Protein AF-A0A9D6RY21-F1 (afdb_monomer)

Secondary structure (DSSP, 8-state):
-PPP-----------------PPPEEEEEEEEEE-SS-SS-GGGGTPPPSSSB--EEEEEEEEEEEETTEE-TT-EEEEEEEE-BSSHHHHHHTT-EEEEEEEETTS-HHHHHHHHHHHHHHHGGGEEEEEEEEEE--EEEEETTEEEEEETTTEEEEEEE-EETTEEPEEES-SSS-SEEEEEEEEEEEEEETTTTEEEE-TT-EEEEEEEEEETT--TTHHHHHHHHHHSPPPPPGGGGTT-----PPPPP-----PPP-----------------

Foldseek 3Di:
DDDDDDDDPDPDPPPPPPPVPAFKKKWKFKKKKFWLAALDACVLQVDFGPDQWIWMKIKTQTCWMDGRPDTLHRWMKIKIFQGQGPRNLVLQQCQNTEIEIETELPDDPVSQVSVVVVVCVQRNSRHPYYPDYYHFHWDWDDDPQWIFTDTPPFWTWIKHADDDPNHFDWAACRQFQDRIKTRIFTCWTWGDDPPVPGTDTNHGHTMIMDMDIDIPPDPGCPSSVVVVCVVPPDDPDVVVVPDPPPPPDDDDDDDDDDDDDDDDDDDDDDDDDDDDDD

Structure (mmCIF, N/CA/C/O backbone):
data_AF-A0A9D6RY21-F1
#
_entry.id   AF-A0A9D6RY21-F1
#
loop_
_atom_site.group_PDB
_atom_site.id
_atom_site.type_symbol
_atom_site.label_atom_id
_atom_site.label_alt_id
_atom_site.label_comp_id
_atom_site.label_asym_id
_atom_site.label_entity_id
_atom_site.label_seq_id
_atom_site.pdbx_PDB_ins_code
_atom_site.Cartn_x
_atom_site.Cartn_y
_atom_site.Cartn_z
_atom_site.occupancy
_atom_site.B_iso_or_equiv
_atom_site.auth_seq_id
_atom_site.auth_comp_id
_atom_site.auth_asym_id
_atom_site.auth_atom_id
_atom_site.pdbx_PDB_model_num
ATOM 1 N N . VAL A 1 1 ? 28.375 24.341 75.650 1.00 40.56 1 VAL A N 1
ATOM 2 C CA . VAL A 1 1 ? 27.132 24.616 74.894 1.00 40.56 1 VAL A CA 1
ATOM 3 C C . VAL A 1 1 ? 27.514 24.602 73.423 1.00 40.56 1 VAL A C 1
ATOM 5 O O . VAL A 1 1 ? 28.162 25.530 72.965 1.00 40.56 1 VAL A O 1
ATOM 8 N N . LEU A 1 2 ? 27.314 23.452 72.776 1.00 33.00 2 LEU A N 1
ATOM 9 C CA . LEU A 1 2 ? 27.886 23.074 71.479 1.00 33.00 2 LEU A CA 1
ATOM 10 C C . LEU A 1 2 ? 26.874 23.396 70.362 1.00 33.00 2 LEU A C 1
ATOM 12 O O . LEU A 1 2 ? 25.698 23.067 70.500 1.00 33.00 2 LEU A O 1
ATOM 16 N N . LEU A 1 3 ? 27.332 24.069 69.304 1.00 34.06 3 LEU A N 1
ATOM 17 C CA . LEU A 1 3 ? 26.547 24.529 68.152 1.00 34.06 3 LEU A CA 1
ATOM 18 C C . LEU A 1 3 ? 26.058 23.343 67.289 1.00 34.06 3 LEU A C 1
ATOM 20 O O . LEU A 1 3 ? 26.856 22.492 66.903 1.00 34.06 3 LEU A O 1
ATOM 24 N N . LEU A 1 4 ? 24.762 23.320 66.962 1.00 38.50 4 LEU A N 1
ATOM 25 C CA . LEU A 1 4 ? 24.113 22.371 66.046 1.00 38.50 4 LEU A CA 1
ATOM 26 C C . LEU A 1 4 ? 24.351 22.779 64.578 1.00 38.50 4 LEU A C 1
ATOM 28 O O . LEU A 1 4 ? 23.932 23.857 64.162 1.00 38.50 4 LEU A O 1
ATOM 32 N N . LEU A 1 5 ? 24.988 21.905 63.793 1.00 39.28 5 LEU A N 1
ATOM 33 C CA . LEU A 1 5 ? 25.106 22.010 62.332 1.00 39.28 5 LEU A CA 1
ATOM 34 C C . LEU A 1 5 ? 23.913 21.310 61.661 1.00 39.28 5 LEU A C 1
ATOM 36 O O . LEU A 1 5 ? 23.751 20.096 61.764 1.00 39.28 5 LEU A O 1
ATOM 40 N N . LEU A 1 6 ? 23.087 22.095 60.966 1.00 41.78 6 LEU A N 1
ATOM 41 C CA . LEU A 1 6 ? 22.009 21.641 60.087 1.00 41.78 6 LEU A CA 1
ATOM 42 C C . LEU A 1 6 ? 22.605 21.151 58.758 1.00 41.78 6 LEU A C 1
ATOM 44 O O . LEU A 1 6 ? 23.092 21.958 57.969 1.00 41.78 6 LEU A O 1
ATOM 48 N N . ILE A 1 7 ? 22.543 19.846 58.488 1.00 46.06 7 ILE A N 1
ATOM 49 C CA . ILE A 1 7 ? 22.801 19.293 57.151 1.00 46.06 7 ILE A CA 1
ATOM 50 C C . ILE A 1 7 ? 21.454 19.190 56.434 1.00 46.06 7 ILE A C 1
ATOM 52 O O . ILE A 1 7 ? 20.665 18.281 56.684 1.00 46.06 7 ILE A O 1
ATOM 56 N N . GLY A 1 8 ? 21.183 20.158 55.558 1.00 37.16 8 GLY A N 1
ATOM 57 C CA . GLY A 1 8 ? 20.104 20.076 54.582 1.00 37.16 8 GLY A CA 1
ATOM 58 C C . GLY A 1 8 ? 20.481 19.081 53.488 1.00 37.16 8 GLY A C 1
ATOM 59 O O . GLY A 1 8 ? 21.315 19.379 52.637 1.00 37.16 8 GLY A O 1
ATOM 60 N N . LEU A 1 9 ? 19.873 17.897 53.512 1.00 46.62 9 LEU A N 1
ATOM 61 C CA . LEU A 1 9 ? 19.875 16.983 52.374 1.00 46.62 9 LEU A CA 1
ATOM 62 C C . LEU A 1 9 ? 18.937 17.565 51.314 1.00 46.62 9 LEU A C 1
ATOM 64 O O . LEU A 1 9 ? 17.715 17.491 51.435 1.00 46.62 9 LEU A O 1
ATOM 68 N N . GLY A 1 10 ? 19.527 18.199 50.301 1.00 38.22 10 GLY A N 1
ATOM 69 C CA . GLY A 1 10 ? 18.815 18.628 49.107 1.00 38.22 10 GLY A CA 1
ATOM 70 C C . GLY A 1 10 ? 18.198 17.416 48.418 1.00 38.22 10 GLY A C 1
ATOM 71 O O . GLY A 1 10 ? 18.913 16.511 47.992 1.00 38.22 10 GLY A O 1
ATOM 72 N N . LEU A 1 11 ? 16.867 17.409 48.317 1.00 39.97 11 LEU A N 1
ATOM 73 C CA . LEU A 1 11 ? 16.146 16.540 47.401 1.00 39.97 11 LEU A CA 1
ATOM 74 C C . LEU A 1 11 ? 16.614 16.874 45.983 1.00 39.97 11 LEU A C 1
ATOM 76 O O . LEU A 1 11 ? 16.240 17.903 45.421 1.00 39.97 11 LEU A O 1
ATOM 80 N N . SER A 1 12 ? 17.437 16.008 45.400 1.00 43.69 12 SER A N 1
ATOM 81 C CA . SER A 1 12 ? 17.635 15.993 43.959 1.00 43.69 12 SER A CA 1
ATOM 82 C C . SER A 1 12 ? 16.304 15.608 43.323 1.00 43.69 12 SER A C 1
ATOM 84 O O . SER A 1 12 ? 15.845 14.475 43.453 1.00 43.69 12 SER A O 1
ATOM 86 N N . THR A 1 13 ? 15.664 16.568 42.663 1.00 41.53 13 THR A N 1
ATOM 87 C CA . THR A 1 13 ? 14.587 16.312 41.712 1.00 41.53 13 THR A CA 1
ATOM 88 C C . THR A 1 13 ? 15.134 15.375 40.645 1.00 41.53 13 THR A C 1
ATOM 90 O O . THR A 1 13 ? 15.917 15.798 39.793 1.00 41.53 13 THR A O 1
ATOM 93 N N . LEU A 1 14 ? 14.760 14.097 40.718 1.00 46.41 14 LEU A N 1
ATOM 94 C CA . LEU A 1 14 ? 14.845 13.199 39.578 1.00 46.41 14 LEU A CA 1
ATOM 95 C C . LEU A 1 14 ? 13.967 13.826 38.501 1.00 46.41 14 LEU A C 1
ATOM 97 O O . LEU A 1 14 ? 12.746 13.883 38.635 1.00 46.41 14 LEU A O 1
ATOM 101 N N . ALA A 1 15 ? 14.623 14.396 37.495 1.00 41.53 15 ALA A N 1
ATOM 102 C CA . ALA A 1 15 ? 13.978 14.788 36.266 1.00 41.53 15 ALA A CA 1
ATOM 103 C C . ALA A 1 15 ? 13.252 13.552 35.732 1.00 41.53 15 ALA A C 1
ATOM 105 O O . ALA A 1 15 ? 13.874 12.523 35.467 1.00 41.53 15 ALA A O 1
ATOM 106 N N . ASP A 1 16 ? 11.934 13.667 35.659 1.00 40.59 16 ASP A N 1
ATOM 107 C CA . ASP A 1 16 ? 11.022 12.735 35.023 1.00 40.59 16 ASP A CA 1
ATOM 108 C C . ASP A 1 16 ? 11.403 12.633 33.539 1.00 40.59 16 ASP A C 1
ATOM 110 O O . ASP A 1 16 ? 10.934 13.391 32.689 1.00 40.59 16 ASP A O 1
ATOM 114 N N . GLN A 1 17 ? 12.351 11.745 33.231 1.00 46.16 17 GLN A N 1
ATOM 115 C CA . GLN A 1 17 ? 12.516 11.210 31.890 1.00 46.16 17 GLN A CA 1
ATOM 116 C C . GLN A 1 17 ? 11.321 10.294 31.647 1.00 46.16 17 GLN A C 1
ATOM 118 O O . GLN A 1 17 ? 11.403 9.080 31.829 1.00 46.16 17 GLN A O 1
ATOM 123 N N . SER A 1 18 ? 10.199 10.891 31.253 1.00 42.88 18 SER A N 1
ATOM 124 C CA . SER A 1 18 ? 9.123 10.150 30.614 1.00 42.88 18 SER A CA 1
ATOM 125 C C . SER A 1 18 ? 9.650 9.650 29.272 1.00 42.88 18 SER A C 1
ATOM 127 O O . SER A 1 18 ? 9.612 10.329 28.247 1.00 42.88 18 SER A O 1
ATOM 129 N N . ASP A 1 19 ? 10.216 8.450 29.312 1.00 44.06 19 ASP A N 1
ATOM 130 C CA . ASP A 1 19 ? 10.383 7.589 28.156 1.00 44.06 19 ASP A CA 1
ATOM 131 C C . ASP A 1 19 ? 8.994 7.479 27.508 1.00 44.06 19 ASP A C 1
ATOM 133 O O . ASP A 1 19 ? 8.065 6.915 28.095 1.00 44.06 19 ASP A O 1
ATOM 137 N N . VAL A 1 20 ? 8.781 8.129 26.358 1.00 48.22 20 VAL A N 1
ATOM 138 C CA . VAL A 1 20 ? 7.520 8.003 25.616 1.00 48.22 20 VAL A CA 1
ATOM 139 C C . VAL A 1 20 ? 7.520 6.598 25.034 1.00 48.22 20 VAL A C 1
ATOM 141 O O . VAL A 1 20 ? 7.939 6.374 23.898 1.00 48.22 20 VAL A O 1
ATOM 144 N N . GLN A 1 21 ? 7.102 5.635 25.849 1.00 63.81 21 GLN A N 1
ATOM 145 C CA . GLN A 1 21 ? 7.034 4.241 25.463 1.00 63.81 21 GLN A CA 1
ATOM 146 C C . GLN A 1 21 ? 6.001 4.121 24.339 1.00 63.81 21 GLN A C 1
ATOM 148 O O . GLN A 1 21 ? 4.793 4.238 24.554 1.00 63.81 21 GLN A O 1
ATOM 153 N N . GLN A 1 22 ? 6.492 3.973 23.107 1.00 83.06 22 GLN A N 1
ATOM 154 C CA . GLN A 1 22 ? 5.637 3.821 21.935 1.00 83.06 22 GLN A CA 1
ATOM 155 C C . GLN A 1 22 ? 4.782 2.563 22.094 1.00 83.06 22 GLN A C 1
ATOM 157 O O . GLN A 1 22 ? 5.263 1.542 22.587 1.00 83.06 22 GLN A O 1
ATOM 162 N N . THR A 1 23 ? 3.525 2.609 21.649 1.00 92.94 23 THR A N 1
ATOM 163 C CA . THR A 1 23 ? 2.650 1.438 21.733 1.00 92.94 23 THR A CA 1
ATOM 164 C C . THR A 1 23 ? 3.239 0.288 20.900 1.00 92.94 23 THR A C 1
ATOM 166 O O . THR A 1 23 ? 3.525 0.494 19.707 1.00 92.94 23 THR A O 1
ATOM 169 N N . PRO A 1 24 ? 3.454 -0.897 21.506 1.00 95.38 24 PRO A N 1
ATOM 170 C CA . PRO A 1 24 ? 3.980 -2.056 20.797 1.00 95.38 24 PRO A CA 1
ATOM 171 C C . PRO A 1 24 ? 2.962 -2.547 19.769 1.00 95.38 24 PRO A C 1
ATOM 173 O O . PRO A 1 24 ? 1.757 -2.361 19.935 1.00 95.38 24 PRO A O 1
ATOM 176 N N . PHE A 1 25 ? 3.433 -3.180 18.703 1.00 96.69 25 PHE A N 1
ATOM 177 C CA . PHE A 1 25 ? 2.563 -3.800 17.711 1.00 96.69 25 PHE A CA 1
ATOM 178 C C . PHE A 1 25 ? 3.204 -5.074 17.175 1.00 96.69 25 PHE A C 1
ATOM 180 O O . PHE A 1 25 ? 4.428 -5.186 17.138 1.00 96.69 25 PHE A O 1
ATOM 187 N N . ASP A 1 26 ? 2.363 -6.002 16.743 1.00 97.56 26 ASP A N 1
ATOM 188 C CA . ASP A 1 26 ? 2.747 -7.218 16.033 1.00 97.56 26 ASP A CA 1
ATOM 189 C C . ASP A 1 26 ? 1.646 -7.503 15.013 1.00 97.56 26 ASP A C 1
ATOM 191 O O . ASP A 1 26 ? 0.519 -7.821 15.388 1.00 97.56 26 ASP A O 1
ATOM 195 N N . ILE A 1 27 ? 1.936 -7.292 13.730 1.00 98.12 27 ILE A N 1
ATOM 196 C CA . ILE A 1 27 ? 0.984 -7.487 12.642 1.00 98.12 27 ILE A CA 1
ATOM 197 C C . ILE A 1 27 ? 1.586 -8.355 11.546 1.00 98.12 27 ILE A C 1
ATOM 199 O O . ILE A 1 27 ? 2.696 -8.124 11.070 1.00 98.12 27 ILE A O 1
ATOM 203 N N . GLU A 1 28 ? 0.818 -9.327 11.084 1.00 98.06 28 GLU A N 1
ATOM 204 C CA . GLU A 1 28 ? 1.130 -10.127 9.911 1.00 98.06 28 GLU A CA 1
ATOM 205 C C . GLU A 1 28 ? -0.035 -10.115 8.928 1.00 98.06 28 GLU A C 1
ATOM 207 O O . GLU A 1 28 ? -1.201 -9.901 9.280 1.00 98.06 28 GLU A O 1
ATOM 212 N N . GLY A 1 29 ? 0.291 -10.339 7.664 1.00 97.44 29 GLY A N 1
ATOM 213 C CA . GLY A 1 29 ? -0.711 -10.349 6.622 1.00 97.44 29 GLY A CA 1
ATOM 214 C C . GLY A 1 29 ? -0.128 -10.422 5.233 1.00 97.44 29 GLY A C 1
ATOM 215 O O . GLY A 1 29 ? 1.025 -10.806 5.023 1.00 97.44 29 GLY A O 1
ATOM 216 N N . GLU A 1 30 ? -0.955 -10.027 4.278 1.00 97.00 30 GLU A N 1
ATOM 217 C CA . GLU A 1 30 ? -0.563 -9.896 2.888 1.00 97.00 30 GLU A CA 1
ATOM 218 C C . GLU A 1 30 ? -0.663 -8.440 2.453 1.00 97.00 30 GLU A C 1
ATOM 220 O O . GLU A 1 30 ? -1.562 -7.706 2.870 1.00 97.00 30 GLU A O 1
ATOM 225 N N . TYR A 1 31 ? 0.267 -8.012 1.611 1.00 97.06 31 TYR A N 1
ATOM 226 C CA . TYR A 1 31 ? 0.177 -6.731 0.942 1.00 97.06 31 TYR A CA 1
ATOM 227 C C . TYR A 1 31 ? 0.002 -6.941 -0.564 1.00 97.06 31 TYR A C 1
ATOM 229 O O . TYR A 1 31 ? 0.577 -7.857 -1.142 1.00 97.06 31 TYR A O 1
ATOM 237 N N . THR A 1 32 ? -0.770 -6.065 -1.201 1.00 97.62 32 THR A N 1
ATOM 238 C CA . THR A 1 32 ? -0.972 -5.991 -2.651 1.00 97.62 32 THR A CA 1
ATOM 239 C C . THR A 1 32 ? -0.518 -4.613 -3.121 1.00 97.62 32 THR A C 1
ATOM 241 O O . THR A 1 32 ? -1.062 -3.593 -2.692 1.00 97.62 32 THR A O 1
ATOM 244 N N . TRP A 1 33 ? 0.478 -4.560 -3.997 1.00 95.19 33 TRP A N 1
ATOM 245 C CA . TRP A 1 33 ? 1.071 -3.328 -4.511 1.00 95.19 33 TRP A CA 1
ATOM 246 C C . TRP A 1 33 ? 0.925 -3.262 -6.028 1.00 95.19 33 TRP A C 1
ATOM 248 O O . TRP A 1 33 ? 1.193 -4.232 -6.722 1.00 95.19 33 TRP A O 1
ATOM 258 N N . ALA A 1 34 ? 0.531 -2.112 -6.571 1.00 95.88 34 ALA A N 1
ATOM 259 C CA . ALA A 1 34 ? 0.625 -1.847 -8.003 1.00 95.88 34 ALA A CA 1
ATOM 260 C C . ALA A 1 34 ? 1.146 -0.441 -8.247 1.00 95.88 34 ALA A C 1
ATOM 262 O O . ALA A 1 34 ? 0.657 0.495 -7.625 1.00 95.88 34 ALA A O 1
ATOM 263 N N . CYS A 1 35 ? 2.109 -0.266 -9.147 1.00 93.38 35 CYS A N 1
ATOM 264 C CA . CYS A 1 35 ? 2.665 1.053 -9.438 1.00 93.38 35 CYS A CA 1
ATOM 265 C C . CYS A 1 35 ? 2.629 1.373 -10.930 1.00 93.38 35 CYS A C 1
ATOM 267 O O . CYS A 1 35 ? 2.321 0.527 -11.762 1.00 93.38 35 CYS A O 1
ATOM 269 N N . SER A 1 36 ? 2.927 2.623 -11.266 1.00 94.94 36 SER A N 1
ATOM 270 C CA . SER A 1 36 ? 2.937 3.123 -12.643 1.00 94.94 36 SER A CA 1
ATOM 271 C C . SER A 1 36 ? 4.076 2.592 -13.516 1.00 94.94 36 SER A C 1
ATOM 273 O O . SER A 1 36 ? 4.074 2.876 -14.708 1.00 94.94 36 SER A O 1
ATOM 275 N N . CYS A 1 37 ? 5.051 1.873 -12.950 1.00 93.50 37 CYS A N 1
ATOM 276 C CA . CYS A 1 37 ? 6.172 1.324 -13.715 1.00 93.50 37 CYS A CA 1
ATOM 277 C C . CYS A 1 37 ? 5.739 0.164 -14.615 1.00 93.50 37 CYS A C 1
ATOM 279 O O . CYS A 1 37 ? 4.749 -0.512 -14.338 1.00 93.50 37 CYS A O 1
ATOM 281 N N . ASP A 1 38 ? 6.573 -0.132 -15.611 1.00 89.50 38 ASP A N 1
ATOM 282 C CA . ASP A 1 38 ? 6.454 -1.349 -16.411 1.00 89.50 38 ASP A CA 1
ATOM 283 C C . ASP A 1 38 ? 6.510 -2.606 -15.526 1.00 89.50 38 ASP A C 1
ATOM 285 O O . ASP A 1 38 ? 7.042 -2.582 -14.418 1.00 89.50 38 ASP A O 1
ATOM 289 N N . VAL A 1 39 ? 5.996 -3.725 -16.049 1.00 83.75 39 VAL A N 1
ATOM 290 C CA . VAL A 1 39 ? 5.697 -5.005 -15.356 1.00 83.75 39 VAL A CA 1
ATOM 291 C C . VAL A 1 39 ? 6.838 -5.598 -14.516 1.00 83.75 39 VAL A C 1
ATOM 293 O O . VAL A 1 39 ? 6.597 -6.469 -13.687 1.00 83.75 39 VAL A O 1
ATOM 296 N N . VAL A 1 40 ? 8.069 -5.119 -14.661 1.00 85.31 40 VAL A N 1
ATOM 297 C CA . VAL A 1 40 ? 9.132 -5.351 -13.680 1.00 85.31 40 VAL A CA 1
ATOM 298 C C . VAL A 1 40 ? 9.579 -4.000 -13.139 1.00 85.31 40 VAL A C 1
ATOM 300 O O . VAL A 1 40 ? 10.245 -3.244 -13.843 1.00 85.31 40 VAL A O 1
ATOM 303 N N . CYS A 1 41 ? 9.233 -3.704 -11.884 1.00 90.38 41 CYS A N 1
ATOM 304 C CA . CYS A 1 41 ? 9.605 -2.445 -11.254 1.00 90.38 41 CYS A CA 1
ATOM 305 C C . CYS A 1 41 ? 11.117 -2.424 -10.949 1.00 90.38 41 CYS A C 1
ATOM 307 O O . CYS A 1 41 ? 11.584 -3.150 -10.064 1.00 90.38 41 CYS A O 1
ATOM 309 N N . PRO A 1 42 ? 11.906 -1.563 -11.618 1.00 91.00 42 PRO A N 1
ATOM 310 C CA . PRO A 1 42 ? 13.358 -1.498 -11.428 1.00 91.00 42 PRO A CA 1
ATOM 311 C C . PRO A 1 42 ? 13.762 -1.051 -10.012 1.00 91.00 42 PRO A C 1
ATOM 313 O O . PRO A 1 42 ? 14.882 -1.323 -9.572 1.00 91.00 42 PRO A O 1
ATOM 316 N N . CYS A 1 43 ? 12.853 -0.415 -9.262 1.00 90.75 43 CYS A N 1
ATOM 317 C CA . CYS A 1 43 ? 13.119 0.065 -7.907 1.00 90.75 43 CYS A CA 1
ATOM 318 C C . CYS A 1 43 ? 13.382 -1.063 -6.905 1.00 90.75 43 CYS A C 1
ATOM 320 O O . CYS A 1 43 ? 14.088 -0.826 -5.928 1.00 90.75 43 CYS A O 1
ATOM 322 N N . ALA A 1 44 ? 12.874 -2.278 -7.142 1.00 88.44 44 ALA A N 1
ATOM 323 C CA . ALA A 1 44 ? 13.213 -3.447 -6.326 1.00 88.44 44 ALA A CA 1
ATOM 324 C C . ALA A 1 44 ? 14.710 -3.804 -6.407 1.00 88.44 44 ALA A C 1
ATOM 326 O O . ALA A 1 44 ? 15.246 -4.417 -5.488 1.00 88.44 44 ALA A O 1
ATOM 327 N N . PHE A 1 45 ? 15.393 -3.363 -7.469 1.00 88.94 45 PHE A N 1
ATOM 328 C CA . PHE A 1 45 ? 16.802 -3.637 -7.765 1.00 88.94 45 PHE A CA 1
ATOM 329 C C . PHE A 1 45 ? 17.693 -2.388 -7.681 1.00 88.94 45 PHE A C 1
ATOM 331 O O . PHE A 1 45 ? 18.847 -2.419 -8.100 1.00 88.94 45 PHE A O 1
ATOM 338 N N . GLY A 1 46 ? 17.178 -1.274 -7.149 1.00 86.38 46 GLY A N 1
ATOM 339 C CA . GLY A 1 46 ? 17.944 -0.032 -6.987 1.00 86.38 46 GLY A CA 1
ATOM 340 C C . GLY A 1 46 ? 18.010 0.850 -8.224 1.00 86.38 46 GLY A C 1
ATOM 341 O O . GLY A 1 46 ? 18.697 1.867 -8.210 1.00 86.38 46 GLY A O 1
ATOM 342 N N . SER A 1 47 ? 17.308 0.477 -9.291 1.00 89.69 47 SER A N 1
ATOM 343 C CA . SER A 1 47 ? 17.270 1.258 -10.521 1.00 89.69 47 SER A CA 1
ATOM 344 C C . SER A 1 47 ? 16.100 2.259 -10.507 1.00 89.69 47 SER A C 1
ATOM 346 O O . SER A 1 47 ? 15.070 2.005 -9.870 1.00 89.69 47 SER A O 1
ATOM 348 N N . PRO A 1 48 ? 16.226 3.414 -11.188 1.00 90.56 48 PRO A N 1
ATOM 349 C CA . PRO A 1 48 ? 15.160 4.412 -11.253 1.00 90.56 48 PRO A CA 1
ATOM 350 C C . PRO A 1 48 ? 13.866 3.854 -11.854 1.00 90.56 48 PRO A C 1
ATOM 352 O O . PRO A 1 48 ? 13.914 3.080 -12.806 1.00 90.56 48 PRO A O 1
ATOM 355 N N . ASN A 1 49 ? 12.716 4.306 -11.347 1.00 93.75 49 ASN A N 1
ATOM 356 C CA . ASN A 1 49 ? 11.392 4.011 -11.903 1.00 93.75 49 ASN A CA 1
ATOM 357 C C . ASN A 1 49 ? 11.297 4.356 -13.399 1.00 93.75 49 ASN A C 1
ATOM 359 O O . ASN A 1 49 ? 11.955 5.285 -13.880 1.00 93.75 49 ASN A O 1
ATOM 363 N N . THR A 1 50 ? 10.475 3.609 -14.144 1.00 93.19 50 THR A N 1
ATOM 364 C CA . THR A 1 50 ? 10.376 3.780 -15.605 1.00 93.19 50 THR A CA 1
ATOM 365 C C . THR A 1 50 ? 9.550 5.005 -16.002 1.00 93.19 50 THR A C 1
ATOM 367 O O . THR A 1 50 ? 9.848 5.619 -17.021 1.00 93.19 50 THR A O 1
ATOM 370 N N . THR A 1 51 ? 8.614 5.442 -15.155 1.00 93.06 51 THR A N 1
ATOM 371 C CA . THR A 1 51 ? 7.819 6.671 -15.333 1.00 93.06 51 THR A CA 1
ATOM 372 C C . THR A 1 51 ? 8.408 7.863 -14.580 1.00 93.06 51 THR A C 1
ATOM 374 O O . THR A 1 51 ? 9.141 7.676 -13.615 1.00 93.06 51 THR A O 1
ATOM 377 N N . ASP A 1 52 ? 8.060 9.096 -14.957 1.00 93.19 52 ASP A N 1
ATOM 378 C CA . ASP A 1 52 ? 8.550 10.307 -14.267 1.00 93.19 52 ASP A CA 1
ATOM 379 C C . ASP A 1 52 ? 7.922 10.530 -12.887 1.00 93.19 52 ASP A C 1
ATOM 381 O O . ASP A 1 52 ? 8.524 11.156 -12.014 1.00 93.19 52 ASP A O 1
ATOM 385 N N . ASN A 1 53 ? 6.728 9.985 -12.667 1.00 93.44 53 ASN A N 1
ATOM 386 C CA . ASN A 1 53 ? 6.036 10.005 -11.387 1.00 93.44 53 ASN A CA 1
ATOM 387 C C . ASN A 1 53 ? 5.636 8.573 -11.026 1.00 93.44 53 ASN A C 1
ATOM 389 O O . ASN A 1 53 ? 4.979 7.907 -11.826 1.00 93.44 53 ASN A O 1
ATOM 393 N N . CYS A 1 54 ? 6.054 8.091 -9.857 1.00 94.38 54 CYS A N 1
ATOM 394 C CA . CYS A 1 54 ? 5.627 6.808 -9.317 1.00 94.38 54 CYS A CA 1
ATOM 395 C C . CYS A 1 54 ? 4.340 7.004 -8.521 1.00 94.38 54 CYS A C 1
ATOM 397 O O . CYS A 1 54 ? 4.348 7.639 -7.466 1.00 94.38 54 CYS A O 1
ATOM 399 N N . GLN A 1 55 ? 3.245 6.455 -9.035 1.00 96.88 55 GLN A N 1
ATOM 400 C CA . GLN A 1 55 ? 1.943 6.479 -8.375 1.00 96.88 55 GLN A CA 1
ATOM 401 C C . GLN A 1 55 ? 1.548 5.057 -8.033 1.00 96.88 55 GLN A C 1
ATOM 403 O O . GLN A 1 55 ? 1.638 4.170 -8.887 1.00 96.88 55 GLN A O 1
ATOM 408 N N . PHE A 1 56 ? 1.144 4.828 -6.786 1.00 96.75 56 PHE A N 1
ATOM 409 C CA . PHE A 1 56 ? 0.737 3.498 -6.360 1.00 96.75 56 PHE A CA 1
ATOM 410 C C . PHE A 1 56 ? -0.238 3.503 -5.183 1.00 96.75 56 PHE A C 1
ATOM 412 O O . PHE A 1 56 ? -0.039 4.249 -4.221 1.00 96.75 56 PHE A O 1
ATOM 419 N N . PRO A 1 57 ? -1.244 2.617 -5.193 1.00 97.88 57 PRO A N 1
ATOM 420 C CA . PRO A 1 57 ? -1.804 2.030 -3.992 1.00 97.88 57 PRO A CA 1
ATOM 421 C C . PRO A 1 57 ? -0.921 0.883 -3.493 1.00 97.88 57 PRO A C 1
ATOM 423 O O . PRO A 1 57 ? -0.372 0.090 -4.261 1.00 97.88 57 PRO A O 1
ATOM 426 N N . MET A 1 58 ? -0.841 0.759 -2.178 1.00 97.62 58 MET A N 1
ATOM 427 C CA . MET A 1 58 ? -0.308 -0.408 -1.498 1.00 97.62 58 MET A CA 1
ATOM 428 C C . MET A 1 58 ? -1.308 -0.804 -0.420 1.00 97.62 58 MET A C 1
ATOM 430 O O . MET A 1 58 ? -1.426 -0.134 0.609 1.00 97.62 58 MET A O 1
ATOM 434 N N . ALA A 1 59 ? -2.080 -1.842 -0.717 1.00 98.44 59 ALA A N 1
ATOM 435 C CA . ALA A 1 59 ? -3.098 -2.378 0.163 1.00 98.44 59 ALA A CA 1
ATOM 436 C C . ALA A 1 59 ? -2.491 -3.407 1.107 1.00 98.44 59 ALA A C 1
ATOM 438 O O . ALA A 1 59 ? -1.645 -4.198 0.706 1.00 98.44 59 ALA A O 1
ATOM 439 N N . TYR A 1 60 ? -2.959 -3.396 2.341 1.00 98.56 60 TYR A N 1
ATOM 440 C CA . TYR A 1 60 ? -2.593 -4.302 3.410 1.00 98.56 60 TYR A CA 1
ATOM 441 C C . TYR A 1 60 ? -3.849 -5.002 3.868 1.00 98.56 60 TYR A C 1
ATOM 443 O O . TYR A 1 60 ? -4.790 -4.324 4.271 1.00 98.56 60 TYR A O 1
ATOM 451 N N . HIS A 1 61 ? -3.841 -6.326 3.833 1.00 98.62 61 HIS A N 1
ATOM 452 C CA . HIS A 1 61 ? -4.813 -7.154 4.516 1.00 98.62 61 HIS A CA 1
ATOM 453 C C . HIS A 1 61 ? -4.136 -7.767 5.740 1.00 98.62 61 HIS A C 1
ATOM 455 O O . HIS A 1 61 ? -3.282 -8.646 5.602 1.00 98.62 61 HIS A O 1
ATOM 461 N N . ILE A 1 62 ? -4.475 -7.275 6.934 1.00 98.75 62 ILE A N 1
ATOM 462 C CA . ILE A 1 62 ? -3.915 -7.780 8.191 1.00 98.75 62 ILE A CA 1
ATOM 463 C C . ILE A 1 62 ? -4.645 -9.078 8.520 1.00 98.75 62 ILE A C 1
ATOM 465 O O . ILE A 1 62 ? -5.822 -9.055 8.869 1.00 98.75 62 ILE A O 1
ATOM 469 N N . THR A 1 63 ? -3.971 -10.219 8.410 1.00 98.56 63 THR A N 1
ATOM 470 C CA . THR A 1 63 ? -4.590 -11.514 8.723 1.00 98.56 63 THR A CA 1
ATOM 471 C C . THR A 1 63 ? -4.666 -11.733 10.226 1.00 98.56 63 THR A C 1
ATOM 473 O O . THR A 1 63 ? -5.670 -12.240 10.722 1.00 98.56 63 THR A O 1
ATOM 476 N N . ARG A 1 64 ? -3.619 -11.331 10.955 1.00 98.62 64 ARG A N 1
ATOM 477 C CA . ARG A 1 64 ? -3.553 -11.399 12.417 1.00 98.62 64 ARG A CA 1
ATOM 478 C C . ARG A 1 64 ? -2.688 -10.263 12.946 1.00 98.62 64 ARG A C 1
ATOM 480 O O . ARG A 1 64 ? -1.629 -10.001 12.386 1.00 98.62 64 ARG A O 1
ATOM 487 N N . GLY A 1 65 ? -3.096 -9.628 14.038 1.00 97.88 65 GLY A N 1
ATOM 488 C CA . GLY A 1 65 ? -2.189 -8.743 14.755 1.00 97.88 65 GLY A CA 1
ATOM 489 C C . GLY A 1 65 ? -2.820 -7.828 15.788 1.00 97.88 65 GLY A C 1
ATOM 490 O O . GLY A 1 65 ? -4.039 -7.674 15.851 1.00 97.88 65 GLY A O 1
ATOM 491 N N . THR A 1 66 ? -1.959 -7.194 16.579 1.00 98.31 66 THR A N 1
ATOM 492 C CA . THR A 1 66 ? -2.334 -6.272 17.649 1.00 98.31 66 THR A CA 1
ATOM 493 C C . THR A 1 66 ? -1.570 -4.953 17.572 1.00 98.31 66 THR A C 1
ATOM 495 O O . THR A 1 66 ? -0.457 -4.867 17.048 1.00 98.31 66 THR A O 1
ATOM 498 N N . TYR A 1 67 ? -2.183 -3.909 18.126 1.00 97.62 67 TYR A N 1
ATOM 499 C CA . TYR A 1 67 ? -1.557 -2.626 18.430 1.00 97.62 67 TYR A CA 1
ATOM 500 C C . TYR A 1 67 ? -1.853 -2.289 19.897 1.00 97.62 67 TYR A C 1
ATOM 502 O O . TYR A 1 67 ? -2.971 -1.905 20.252 1.00 97.62 67 TYR A O 1
ATOM 510 N N . GLY A 1 68 ? -0.872 -2.505 20.772 1.00 96.56 68 GLY A N 1
ATOM 511 C CA . GLY A 1 68 ? -1.090 -2.616 22.211 1.00 96.56 68 GLY A CA 1
ATOM 512 C C . GLY A 1 68 ? -2.065 -3.757 22.499 1.00 96.56 68 GLY A C 1
ATOM 513 O O . GLY A 1 68 ? -1.884 -4.869 22.007 1.00 96.56 68 GLY A O 1
ATOM 514 N N . ASP A 1 69 ? -3.140 -3.451 23.222 1.00 96.44 69 ASP A N 1
ATOM 515 C CA . ASP A 1 69 ? -4.207 -4.411 23.536 1.00 96.44 69 ASP A CA 1
ATOM 516 C C . ASP A 1 69 ? -5.324 -4.459 22.473 1.00 96.44 69 ASP A C 1
ATOM 518 O O . ASP A 1 69 ? -6.299 -5.198 22.623 1.00 96.44 69 ASP A O 1
ATOM 522 N N . LEU A 1 70 ? -5.241 -3.644 21.412 1.00 98.06 70 LEU A N 1
ATOM 523 C CA . LEU A 1 70 ? -6.254 -3.615 20.356 1.00 98.06 70 LEU A CA 1
ATOM 524 C C . LEU A 1 70 ? -5.968 -4.685 19.305 1.00 98.06 70 LEU A C 1
ATOM 526 O O . LEU A 1 70 ? -4.935 -4.640 18.641 1.00 98.06 70 LEU A O 1
ATOM 530 N N . ASP A 1 71 ? -6.925 -5.587 19.097 1.00 98.56 71 ASP A N 1
ATOM 531 C CA . ASP A 1 71 ? -6.937 -6.483 17.942 1.00 98.56 71 ASP A CA 1
ATOM 532 C C . ASP A 1 71 ? -7.235 -5.688 16.661 1.00 98.56 71 ASP A C 1
ATOM 534 O O . ASP A 1 71 ? -8.212 -4.934 16.590 1.00 98.56 71 ASP A O 1
ATOM 538 N N . VAL A 1 72 ? -6.383 -5.845 15.651 1.00 98.69 72 VAL A N 1
ATOM 539 C CA . VAL A 1 72 ? -6.524 -5.227 14.322 1.00 98.69 72 VAL A CA 1
ATOM 540 C C . VAL A 1 72 ? -6.616 -6.273 13.205 1.00 98.69 72 VAL A C 1
ATOM 542 O O . VAL A 1 72 ? -6.516 -5.939 12.023 1.00 98.69 72 VAL A O 1
ATOM 545 N N . SER A 1 73 ? -6.827 -7.539 13.568 1.00 98.75 73 SER A N 1
ATOM 546 C CA . SER A 1 73 ? -6.970 -8.661 12.641 1.00 98.75 73 SER A CA 1
ATOM 547 C C . SER A 1 73 ? -8.184 -8.499 11.719 1.00 98.75 73 SER A C 1
ATOM 549 O O . SER A 1 73 ? -9.237 -7.992 12.103 1.00 98.75 73 SER A O 1
ATOM 551 N N . GLY A 1 74 ? -8.043 -8.946 10.472 1.00 98.50 74 GLY A N 1
ATOM 552 C CA . GLY A 1 74 ? -9.076 -8.906 9.436 1.00 98.50 74 GLY A CA 1
ATOM 553 C C . GLY A 1 74 ? -9.335 -7.526 8.819 1.00 98.50 74 GLY A C 1
ATOM 554 O O . GLY A 1 74 ? -10.143 -7.430 7.886 1.00 98.50 74 GLY A O 1
ATOM 555 N N . LEU A 1 75 ? -8.678 -6.467 9.305 1.00 98.75 75 LEU A N 1
ATOM 556 C CA . LEU A 1 75 ? -8.812 -5.102 8.793 1.00 98.75 75 LEU A CA 1
ATOM 557 C C . LEU A 1 75 ? -7.860 -4.833 7.627 1.00 98.75 75 LEU A C 1
ATOM 559 O O . LEU A 1 75 ? -6.798 -5.448 7.503 1.00 98.75 75 LEU A O 1
ATOM 563 N N . ASN A 1 76 ? -8.244 -3.871 6.787 1.00 98.75 76 ASN A N 1
ATOM 564 C CA . ASN A 1 76 ? -7.426 -3.417 5.675 1.00 98.75 76 ASN A CA 1
ATOM 565 C C . ASN A 1 76 ? -6.894 -1.990 5.875 1.00 98.75 76 ASN A C 1
ATOM 567 O O . ASN A 1 76 ? -7.517 -1.143 6.515 1.00 98.75 76 ASN A O 1
ATOM 571 N N . VAL A 1 77 ? -5.760 -1.691 5.248 1.00 98.81 77 VAL A N 1
ATOM 572 C CA . VAL A 1 77 ? -5.243 -0.323 5.102 1.00 98.81 77 VAL A CA 1
ATOM 573 C C . VAL A 1 77 ? -4.739 -0.147 3.682 1.00 98.81 77 VAL A C 1
ATOM 575 O O . VAL A 1 77 ? -4.039 -1.013 3.170 1.00 98.81 77 VAL A O 1
ATOM 578 N N . VAL A 1 78 ? -5.049 0.973 3.032 1.00 98.75 78 VAL A N 1
ATOM 579 C CA . VAL A 1 78 ? -4.426 1.321 1.748 1.00 98.75 78 VAL A CA 1
ATOM 580 C C . VAL A 1 78 ? -3.569 2.562 1.927 1.00 98.75 78 VAL A C 1
ATOM 582 O O . VAL A 1 78 ? -4.062 3.647 2.236 1.00 98.75 78 VAL A O 1
ATOM 585 N N . TRP A 1 79 ? -2.268 2.395 1.709 1.00 98.38 79 TRP A N 1
ATOM 586 C CA . TRP A 1 79 ? -1.327 3.498 1.625 1.00 98.38 79 TRP A CA 1
ATOM 587 C C . TRP A 1 79 ? -1.190 3.945 0.171 1.00 98.38 79 TRP A C 1
ATOM 589 O O . TRP A 1 79 ? -0.822 3.151 -0.693 1.00 98.38 79 TRP A O 1
ATOM 599 N N . MET A 1 80 ? -1.448 5.219 -0.095 1.00 98.12 80 MET A N 1
ATOM 600 C CA . MET A 1 80 ? -1.330 5.814 -1.422 1.00 98.12 80 MET A CA 1
ATOM 601 C C . MET A 1 80 ? -0.042 6.629 -1.519 1.00 98.12 80 MET A C 1
ATOM 603 O O . MET A 1 80 ? 0.204 7.502 -0.687 1.00 98.12 80 MET A O 1
ATOM 607 N N . SER A 1 81 ? 0.734 6.406 -2.575 1.00 97.19 81 SER A N 1
ATOM 608 C CA . SER A 1 81 ? 1.703 7.372 -3.089 1.00 97.19 81 SER A CA 1
ATOM 609 C C . SER A 1 81 ? 1.079 8.067 -4.296 1.00 97.19 81 SER A C 1
ATOM 611 O O . SER A 1 81 ? 0.819 7.438 -5.321 1.00 97.19 81 SER A O 1
ATOM 613 N N . LEU A 1 82 ? 0.753 9.347 -4.130 1.00 97.75 82 LEU A N 1
ATOM 614 C CA . LEU A 1 82 ? 0.070 10.180 -5.125 1.00 97.75 82 LEU A CA 1
ATOM 615 C C . LEU A 1 82 ? 1.076 10.898 -6.031 1.00 97.75 82 LEU A C 1
ATOM 617 O O . LEU A 1 82 ? 0.836 11.060 -7.230 1.00 97.75 82 LEU A O 1
ATOM 621 N N . GLU A 1 83 ? 2.210 11.297 -5.451 1.00 97.38 83 GLU A N 1
ATOM 622 C CA . GLU A 1 83 ? 3.353 11.871 -6.156 1.00 97.38 83 GLU A CA 1
ATOM 623 C C . GLU A 1 83 ? 4.648 11.269 -5.612 1.00 97.38 83 GLU A C 1
ATOM 625 O O . GLU A 1 83 ? 5.000 11.460 -4.446 1.00 97.38 83 GLU A O 1
ATOM 630 N N . GLY A 1 84 ? 5.380 10.584 -6.480 1.00 96.25 84 GLY A N 1
ATOM 631 C CA . GLY A 1 84 ? 6.722 10.082 -6.238 1.00 96.25 84 GLY A CA 1
ATOM 632 C C . GLY A 1 84 ? 7.613 10.407 -7.434 1.00 96.25 84 GLY A C 1
ATOM 633 O O . GLY A 1 84 ? 7.850 9.512 -8.248 1.00 96.25 84 GLY A O 1
ATOM 634 N N . PRO A 1 85 ? 8.092 11.659 -7.580 1.00 95.38 85 PRO A N 1
ATOM 635 C CA . PRO A 1 85 ? 8.969 12.042 -8.681 1.00 95.38 85 PRO A CA 1
ATOM 636 C C . PRO A 1 85 ? 10.165 11.102 -8.850 1.00 95.38 85 PRO A C 1
ATOM 638 O O . PRO A 1 85 ? 10.729 10.603 -7.872 1.00 95.38 85 PRO A O 1
ATOM 641 N N . LYS A 1 86 ? 10.579 10.879 -10.095 1.00 94.31 86 LYS A N 1
ATOM 642 C CA . LYS A 1 86 ? 11.778 10.109 -10.428 1.00 94.31 86 LYS A CA 1
ATOM 643 C C . LYS A 1 86 ? 13.047 10.872 -10.001 1.00 94.31 86 LYS A C 1
ATOM 645 O O . LYS A 1 86 ? 13.115 12.080 -10.221 1.00 94.31 86 LYS A O 1
ATOM 650 N N . PRO A 1 87 ? 14.080 10.198 -9.457 1.00 93.50 87 PRO A N 1
ATOM 651 C CA . PRO A 1 87 ? 14.129 8.783 -9.089 1.00 93.50 87 PRO A CA 1
ATOM 652 C C . PRO A 1 87 ? 13.465 8.504 -7.732 1.00 93.50 87 PRO A C 1
ATOM 654 O O . PRO A 1 87 ? 13.809 9.116 -6.724 1.00 93.50 87 PRO A O 1
ATOM 657 N N . LEU A 1 88 ? 12.565 7.516 -7.699 1.00 92.56 88 LEU A N 1
ATOM 658 C CA . LEU A 1 88 ? 11.709 7.219 -6.546 1.00 92.56 88 LEU A CA 1
ATOM 659 C C . LEU A 1 88 ? 12.482 6.963 -5.251 1.00 92.56 88 LEU A C 1
ATOM 661 O O . LEU A 1 88 ? 12.106 7.486 -4.207 1.00 92.56 88 LEU A O 1
ATOM 665 N N . ILE A 1 89 ? 13.557 6.171 -5.316 1.00 90.56 89 ILE A N 1
ATOM 666 C CA . ILE A 1 89 ? 14.368 5.837 -4.137 1.00 90.56 89 ILE A CA 1
ATOM 667 C C . ILE A 1 89 ? 14.897 7.121 -3.490 1.00 90.56 89 ILE A C 1
ATOM 669 O O . ILE A 1 89 ? 14.665 7.339 -2.306 1.00 90.56 89 ILE A O 1
ATOM 673 N N . LYS A 1 90 ? 15.500 8.017 -4.281 1.00 90.94 90 LYS A N 1
ATOM 674 C CA . LYS A 1 90 ? 15.975 9.324 -3.804 1.00 90.94 90 LYS A CA 1
ATOM 675 C C . LYS A 1 90 ? 14.842 10.160 -3.232 1.00 90.94 90 LYS A C 1
ATOM 677 O O . LYS A 1 90 ? 14.953 10.672 -2.127 1.00 90.94 90 LYS A O 1
ATOM 682 N N . THR A 1 91 ? 13.736 10.262 -3.963 1.00 93.25 91 THR A N 1
ATOM 683 C CA . THR A 1 91 ? 12.558 11.023 -3.537 1.00 93.25 91 THR A CA 1
ATOM 684 C C . THR A 1 91 ? 12.026 10.549 -2.187 1.00 93.25 91 THR A C 1
ATOM 686 O O . THR A 1 91 ? 11.646 11.376 -1.361 1.00 93.25 91 THR A O 1
ATOM 689 N N . PHE A 1 92 ? 12.016 9.238 -1.941 1.00 92.88 92 PHE A N 1
ATOM 690 C CA . PHE A 1 92 ? 11.606 8.678 -0.656 1.00 92.88 92 PHE A CA 1
ATOM 691 C C . PHE A 1 92 ? 12.643 8.966 0.428 1.00 92.88 92 PHE A C 1
ATOM 693 O O . PHE A 1 92 ? 12.263 9.426 1.496 1.00 92.88 92 PHE A O 1
ATOM 700 N N . MET A 1 93 ? 13.936 8.764 0.169 1.00 91.00 93 MET A N 1
ATOM 701 C CA . MET A 1 93 ? 14.982 9.021 1.170 1.00 91.00 93 MET A CA 1
ATOM 702 C C . MET A 1 93 ? 15.084 10.500 1.564 1.00 91.00 93 MET A C 1
ATOM 704 O O . MET A 1 93 ? 15.399 10.808 2.707 1.00 91.00 93 MET A O 1
ATOM 708 N N . GLU A 1 94 ? 14.748 11.415 0.656 1.00 93.25 94 GLU A N 1
ATOM 709 C CA . GLU A 1 94 ? 14.677 12.857 0.926 1.00 93.25 94 GLU A CA 1
ATOM 710 C C . GLU A 1 94 ? 13.330 13.311 1.510 1.00 93.25 94 GLU A C 1
ATOM 712 O O . GLU A 1 94 ? 13.129 14.507 1.722 1.00 93.25 94 GLU A O 1
ATOM 717 N N . GLY A 1 95 ? 12.379 12.396 1.722 1.00 95.44 95 GLY A N 1
ATOM 718 C CA . GLY A 1 95 ? 11.076 12.727 2.290 1.00 95.44 95 GLY A CA 1
ATOM 719 C C . GLY A 1 95 ? 10.215 13.615 1.390 1.00 95.44 95 GLY A C 1
ATOM 720 O O . GLY A 1 95 ? 9.478 14.455 1.890 1.00 95.44 95 GLY A O 1
ATOM 721 N N . LYS A 1 96 ? 10.317 13.501 0.059 1.00 97.06 96 LYS A N 1
ATOM 722 C CA . LYS A 1 96 ? 9.696 14.444 -0.897 1.00 97.06 96 LYS A CA 1
ATOM 723 C C . LYS A 1 96 ? 8.397 13.957 -1.539 1.00 97.06 96 LYS A C 1
ATOM 725 O O . LYS A 1 96 ? 7.790 14.718 -2.299 1.00 97.06 96 LYS A O 1
ATOM 730 N N . ALA A 1 97 ? 7.952 12.736 -1.243 1.00 97.50 97 ALA A N 1
ATOM 731 C CA . ALA A 1 97 ? 6.731 12.182 -1.823 1.00 97.50 97 ALA A CA 1
ATOM 732 C C . ALA A 1 97 ? 5.452 12.812 -1.239 1.00 97.50 97 ALA A C 1
ATOM 734 O O . ALA A 1 97 ? 5.460 13.400 -0.155 1.00 97.50 97 ALA A O 1
ATOM 735 N N . VAL A 1 98 ? 4.332 12.661 -1.944 1.00 98.44 98 VAL A N 1
ATOM 736 C CA . VAL A 1 98 ? 2.990 13.031 -1.467 1.00 98.44 98 VAL A CA 1
ATOM 737 C C . VAL A 1 98 ? 2.136 11.779 -1.376 1.00 98.44 98 VAL A C 1
ATOM 739 O O . VAL A 1 98 ? 2.114 10.973 -2.306 1.00 98.44 98 VAL A O 1
ATOM 742 N N . GLY A 1 99 ? 1.440 11.601 -0.258 1.00 98.12 99 GLY A N 1
ATOM 743 C CA . GLY A 1 99 ? 0.677 10.388 0.002 1.00 98.12 99 GLY A CA 1
ATOM 744 C C . GLY A 1 99 ? -0.661 10.630 0.677 1.00 98.12 99 GLY A C 1
ATOM 745 O O . GLY A 1 99 ? -1.011 11.752 1.041 1.00 98.12 99 GLY A O 1
ATOM 746 N N . ALA A 1 100 ? -1.413 9.552 0.836 1.00 98.31 100 ALA A N 1
ATOM 747 C CA . ALA A 1 100 ? -2.650 9.509 1.603 1.00 98.31 100 ALA A CA 1
ATOM 748 C C . ALA A 1 100 ? -2.793 8.132 2.253 1.00 98.31 100 ALA A C 1
ATOM 750 O O . ALA A 1 100 ? -2.190 7.157 1.804 1.00 98.31 100 ALA A O 1
ATOM 751 N N . ILE A 1 101 ? -3.621 8.051 3.287 1.00 98.44 101 ILE A N 1
ATOM 752 C CA . ILE A 1 101 ? -3.963 6.796 3.948 1.00 98.44 101 ILE A CA 1
ATOM 753 C C . ILE A 1 101 ? -5.478 6.610 3.940 1.00 98.44 101 ILE A C 1
ATOM 755 O O . ILE A 1 101 ? -6.244 7.539 4.216 1.00 98.44 101 ILE A O 1
ATOM 759 N N . LEU A 1 102 ? -5.902 5.402 3.591 1.00 98.69 102 LEU A N 1
ATOM 760 C CA . LEU A 1 102 ? -7.291 4.974 3.591 1.00 98.69 102 LEU A CA 1
ATOM 761 C C . LEU A 1 102 ? -7.441 3.835 4.595 1.00 98.69 102 LEU A C 1
ATOM 763 O O . LEU A 1 102 ? -6.665 2.878 4.571 1.00 98.69 102 LEU A O 1
ATOM 767 N N . ILE A 1 103 ? -8.431 3.962 5.468 1.00 98.75 103 ILE A N 1
ATOM 768 C CA . ILE A 1 103 ? -8.704 3.039 6.565 1.00 98.75 103 ILE A CA 1
ATOM 769 C C . ILE A 1 103 ? -10.031 2.337 6.304 1.00 98.75 103 ILE A C 1
ATOM 771 O O . ILE A 1 103 ? -10.980 2.960 5.836 1.00 98.75 103 ILE A O 1
ATOM 775 N N . ASP A 1 104 ? -10.080 1.047 6.611 1.00 98.56 104 ASP A N 1
ATOM 776 C CA . ASP A 1 104 ? -11.274 0.216 6.486 1.00 98.56 104 ASP A CA 1
ATOM 777 C C . ASP A 1 104 ? -12.425 0.728 7.366 1.00 98.56 104 ASP A C 1
ATOM 779 O O . ASP A 1 104 ? -12.237 0.988 8.556 1.00 98.56 104 ASP A O 1
ATOM 783 N N . ASP A 1 105 ? -13.624 0.858 6.800 1.00 98.62 105 ASP A N 1
ATOM 784 C CA . ASP A 1 105 ? -14.821 1.320 7.512 1.00 98.62 105 ASP A CA 1
ATOM 785 C C . ASP A 1 105 ? -15.373 0.315 8.526 1.00 98.62 105 ASP A C 1
ATOM 787 O O . ASP A 1 105 ? -16.136 0.689 9.417 1.00 98.62 105 ASP A O 1
ATOM 791 N N . ARG A 1 106 ? -14.917 -0.937 8.457 1.00 98.56 106 ARG A N 1
ATOM 792 C CA . ARG A 1 106 ? -15.205 -1.970 9.458 1.00 98.56 106 ARG A CA 1
ATOM 793 C C . ARG A 1 106 ? -14.455 -1.740 10.772 1.00 98.56 106 ARG A C 1
ATOM 795 O O . ARG A 1 106 ? -14.819 -2.329 11.788 1.00 98.56 106 ARG A O 1
ATOM 802 N N . ALA A 1 107 ? -13.409 -0.911 10.770 1.00 98.50 107 ALA A N 1
ATOM 803 C CA . ALA A 1 107 ? -12.635 -0.603 11.964 1.00 98.50 107 ALA A CA 1
ATOM 804 C C . ALA A 1 107 ? -13.425 0.309 12.917 1.00 98.50 107 ALA A C 1
ATOM 806 O O . ALA A 1 107 ? -13.951 1.347 12.515 1.00 98.50 107 ALA A O 1
ATOM 807 N N . SER A 1 108 ? -13.437 -0.023 14.209 1.00 98.69 108 SER A N 1
ATOM 808 C CA . SER A 1 108 ? -13.896 0.894 15.261 1.00 98.69 108 SER A CA 1
ATOM 809 C C . SER A 1 108 ? -13.022 2.150 15.326 1.00 98.69 108 SER A C 1
ATOM 811 O O . SER A 1 108 ? -11.860 2.125 14.926 1.00 98.69 108 SER A O 1
ATOM 813 N N . GLU A 1 109 ? -13.512 3.241 15.916 1.00 98.44 109 GLU A N 1
ATOM 814 C CA . GLU A 1 109 ? -12.730 4.485 16.046 1.00 98.44 109 GLU A CA 1
ATOM 815 C C . GLU A 1 109 ? -11.357 4.285 16.714 1.00 98.44 109 GLU A C 1
ATOM 817 O O . GLU A 1 109 ? -10.377 4.934 16.345 1.00 98.44 109 GLU A O 1
ATOM 822 N N . LYS A 1 110 ? -11.265 3.374 17.695 1.00 98.44 110 LYS A N 1
ATOM 823 C CA . LYS A 1 110 ? -9.994 3.032 18.350 1.00 98.44 110 LYS A CA 1
ATOM 824 C C . LYS A 1 110 ? -9.043 2.324 17.385 1.00 98.44 110 LYS A C 1
ATOM 826 O O . LYS A 1 110 ? -7.878 2.702 17.306 1.00 98.44 110 LYS A O 1
ATOM 831 N N . GLN A 1 111 ? -9.543 1.350 16.623 1.00 98.75 111 GLN A N 1
ATOM 832 C CA . GLN A 1 111 ? -8.762 0.649 15.600 1.00 98.75 111 GLN A CA 1
ATOM 833 C C . GLN A 1 111 ? -8.344 1.592 14.467 1.00 98.75 111 GLN A C 1
ATOM 835 O O . GLN A 1 111 ? -7.207 1.528 14.018 1.00 98.75 111 GLN A O 1
ATOM 840 N N . GLN A 1 112 ? -9.210 2.521 14.049 1.00 98.62 112 GLN A N 1
ATOM 841 C CA . GLN A 1 112 ? -8.868 3.524 13.039 1.00 98.62 112 GLN A CA 1
ATOM 842 C C . GLN A 1 112 ? -7.675 4.375 13.487 1.00 98.62 112 GLN A C 1
ATOM 844 O O . GLN A 1 112 ? -6.710 4.519 12.741 1.00 98.62 112 GLN A O 1
ATOM 849 N N . LYS A 1 113 ? -7.703 4.893 14.723 1.00 98.38 113 LYS A N 1
ATOM 850 C CA . LYS A 1 113 ? -6.586 5.667 15.292 1.00 98.38 113 LYS A CA 1
ATOM 851 C C . LYS A 1 113 ? -5.307 4.834 15.391 1.00 98.38 113 LYS A C 1
ATOM 853 O O . LYS A 1 113 ? -4.250 5.323 15.007 1.00 98.38 113 LYS A O 1
ATOM 858 N N . ALA A 1 114 ? -5.416 3.584 15.843 1.00 98.12 114 ALA A N 1
ATOM 859 C CA . ALA A 1 114 ? -4.288 2.659 15.939 1.00 98.12 114 ALA A CA 1
ATOM 860 C C . ALA A 1 114 ? -3.641 2.382 14.571 1.00 98.12 114 ALA A C 1
ATOM 862 O O . ALA A 1 114 ? -2.426 2.481 14.429 1.00 98.12 114 ALA A O 1
ATOM 863 N N . LEU A 1 115 ? -4.447 2.100 13.543 1.00 98.56 115 LEU A N 1
ATOM 864 C CA . LEU A 1 115 ? -3.963 1.850 12.184 1.00 98.56 115 LEU A CA 1
ATOM 865 C C . LEU A 1 115 ? -3.333 3.100 11.561 1.00 98.56 115 LEU A C 1
ATOM 867 O O . LEU A 1 115 ? -2.281 3.006 10.930 1.00 98.56 115 LEU A O 1
ATOM 871 N N . VAL A 1 116 ? -3.936 4.278 11.753 1.00 98.44 116 VAL A N 1
ATOM 872 C CA . VAL A 1 116 ? -3.348 5.540 11.277 1.00 98.44 116 VAL A CA 1
ATOM 873 C C . VAL A 1 116 ? -1.993 5.782 11.927 1.00 98.44 116 VAL A C 1
ATOM 875 O O . VAL A 1 116 ? -1.039 6.093 11.212 1.00 98.44 116 VAL A O 1
ATOM 878 N N . ASP A 1 117 ? -1.887 5.616 13.245 1.00 97.12 117 ASP A N 1
ATOM 879 C CA . ASP A 1 117 ? -0.621 5.779 13.956 1.00 97.12 117 ASP A CA 1
ATOM 880 C C . ASP A 1 117 ? 0.437 4.778 13.466 1.00 97.12 117 ASP A C 1
ATOM 882 O O . ASP A 1 117 ? 1.502 5.195 13.005 1.00 97.12 117 ASP A O 1
ATOM 886 N N . LEU A 1 118 ? 0.113 3.477 13.459 1.00 96.06 118 LEU A N 1
ATOM 887 C CA . LEU A 1 118 ? 1.012 2.405 13.021 1.00 96.06 118 LEU A CA 1
ATOM 888 C C . LEU A 1 118 ? 1.579 2.697 11.628 1.00 96.06 118 LEU A C 1
ATOM 890 O O . LEU A 1 118 ? 2.796 2.753 11.437 1.00 96.06 118 LEU A O 1
ATOM 894 N N . PHE A 1 119 ? 0.717 2.915 10.634 1.00 96.44 119 PHE A N 1
ATOM 895 C CA . PHE A 1 119 ? 1.175 3.098 9.256 1.00 96.44 119 PHE A CA 1
ATOM 896 C C . PHE A 1 119 ? 1.911 4.428 9.059 1.00 96.44 119 PHE A C 1
ATOM 898 O O . PHE A 1 119 ? 2.870 4.486 8.284 1.00 96.44 119 PHE A O 1
ATOM 905 N N . THR A 1 120 ? 1.540 5.478 9.796 1.00 95.06 120 THR A N 1
ATOM 906 C CA . THR A 1 120 ? 2.254 6.762 9.767 1.00 95.06 120 THR A CA 1
ATOM 907 C C . THR A 1 120 ? 3.647 6.638 10.384 1.00 95.06 120 THR A C 1
ATOM 909 O O . THR A 1 120 ? 4.605 7.137 9.788 1.00 95.06 120 THR A O 1
ATOM 912 N N . ARG A 1 121 ? 3.817 5.908 11.497 1.00 91.75 121 ARG A N 1
ATOM 913 C CA . ARG A 1 121 ? 5.138 5.602 12.088 1.00 91.75 121 ARG A CA 1
ATOM 914 C C . ARG A 1 121 ? 6.053 4.903 11.088 1.00 91.75 121 ARG A C 1
ATOM 916 O O . ARG A 1 121 ? 7.234 5.225 10.975 1.00 91.75 121 ARG A O 1
ATOM 923 N N . ILE A 1 122 ? 5.501 3.976 10.309 1.00 90.75 122 ILE A N 1
ATOM 924 C CA . ILE A 1 122 ? 6.271 3.217 9.322 1.00 90.75 122 ILE A CA 1
ATOM 925 C C . ILE A 1 122 ? 6.664 4.095 8.127 1.00 90.75 122 ILE A C 1
ATOM 927 O O . ILE A 1 122 ? 7.813 4.035 7.673 1.00 90.75 122 ILE A O 1
ATOM 931 N N . ARG A 1 123 ? 5.731 4.898 7.610 1.00 92.00 123 ARG A N 1
ATOM 932 C CA . ARG A 1 123 ? 5.832 5.493 6.269 1.00 92.00 123 ARG A CA 1
ATOM 933 C C . ARG A 1 123 ? 6.186 6.967 6.225 1.00 92.00 123 ARG A C 1
ATOM 935 O O . ARG A 1 123 ? 6.750 7.396 5.223 1.00 92.00 123 ARG A O 1
ATOM 942 N N . SER A 1 124 ? 5.842 7.739 7.253 1.00 92.94 124 SER A N 1
ATOM 943 C CA . SER A 1 124 ? 5.802 9.205 7.159 1.00 92.94 124 SER A CA 1
ATOM 944 C C . SER A 1 124 ? 7.122 9.851 6.756 1.00 92.94 124 SER A C 1
ATOM 946 O O . SER A 1 124 ? 7.107 10.808 5.990 1.00 92.94 124 SER A O 1
ATOM 948 N N . ARG A 1 125 ? 8.254 9.259 7.155 1.00 92.88 125 ARG A N 1
ATOM 949 C CA . ARG A 1 125 ? 9.609 9.705 6.794 1.00 92.88 125 ARG A CA 1
ATOM 950 C C . ARG A 1 125 ? 9.843 9.892 5.286 1.00 92.88 125 ARG A C 1
ATOM 952 O O . ARG A 1 125 ? 10.716 10.658 4.907 1.00 92.88 125 ARG A O 1
ATOM 959 N N . PHE A 1 126 ? 9.081 9.202 4.431 1.00 93.88 126 PHE A N 1
ATOM 960 C CA . PHE A 1 126 ? 9.236 9.276 2.974 1.00 93.88 126 PHE A CA 1
ATOM 961 C C . PHE A 1 126 ? 8.417 10.396 2.314 1.00 93.88 126 PHE A C 1
ATOM 963 O O . PHE A 1 126 ? 8.544 10.624 1.109 1.00 93.88 126 PHE A O 1
ATOM 970 N N . TYR A 1 127 ? 7.574 11.094 3.078 1.00 96.88 127 TYR A N 1
ATOM 971 C CA . TYR A 1 127 ? 6.547 11.984 2.548 1.00 96.88 127 TYR A CA 1
ATOM 972 C C . TYR A 1 127 ? 6.649 13.391 3.137 1.00 96.88 127 TYR A C 1
ATOM 974 O O . TYR A 1 127 ? 6.590 13.573 4.348 1.00 96.88 127 TYR A O 1
ATOM 982 N N . LYS A 1 128 ? 6.670 14.407 2.267 1.00 97.81 128 LYS A N 1
ATOM 983 C CA . LYS A 1 128 ? 6.590 15.826 2.669 1.00 97.81 128 LYS A CA 1
ATOM 984 C C . LYS A 1 128 ? 5.167 16.223 3.051 1.00 97.81 128 LYS A C 1
ATOM 986 O O . LYS A 1 128 ? 4.948 17.226 3.721 1.00 97.81 128 LYS A O 1
ATOM 991 N N . LYS A 1 129 ? 4.184 15.474 2.543 1.00 97.88 129 LYS A N 1
ATOM 992 C CA . LYS A 1 129 ? 2.756 15.707 2.747 1.00 97.88 129 LYS A CA 1
ATOM 993 C C . LYS A 1 129 ? 2.014 14.379 2.741 1.00 97.88 129 LYS A C 1
ATOM 995 O O . LYS A 1 129 ? 2.133 13.603 1.793 1.00 97.88 129 LYS A O 1
ATOM 1000 N N . ILE A 1 130 ? 1.191 14.175 3.762 1.00 98.31 130 ILE A N 1
ATOM 1001 C CA . ILE A 1 130 ? 0.216 13.089 3.833 1.00 98.31 130 ILE A CA 1
ATOM 1002 C C . ILE A 1 130 ? -1.154 13.743 3.995 1.00 98.31 130 ILE A C 1
ATOM 1004 O O . ILE A 1 130 ? -1.349 14.546 4.907 1.00 98.31 130 ILE A O 1
ATOM 1008 N N . TYR A 1 131 ? -2.086 13.464 3.085 1.00 98.38 131 TYR A N 1
ATOM 1009 C CA . TYR A 1 131 ? -3.461 13.940 3.230 1.00 98.38 131 TYR A CA 1
ATOM 1010 C C . TYR A 1 131 ? -4.131 13.298 4.454 1.00 98.38 131 TYR A C 1
ATOM 1012 O O . TYR A 1 131 ? -3.788 12.161 4.793 1.00 98.38 131 TYR A O 1
ATOM 1020 N N . PRO A 1 132 ? -5.093 13.988 5.100 1.00 97.50 132 PRO A N 1
ATOM 1021 C CA . PRO A 1 132 ? -5.796 13.445 6.255 1.00 97.50 132 PRO A CA 1
ATOM 1022 C C . PRO A 1 132 ? -6.355 12.038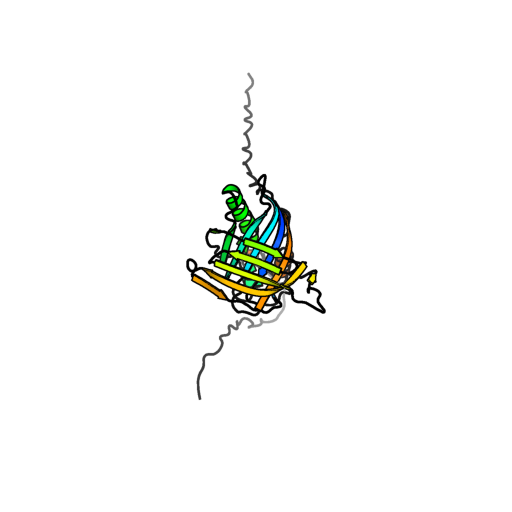 5.992 1.00 97.50 132 PRO A C 1
ATOM 1024 O O . PRO A 1 132 ? -6.827 11.773 4.878 1.00 97.50 132 PRO A O 1
ATOM 1027 N N . PRO A 1 133 ? -6.319 11.142 6.996 1.00 97.88 133 PRO A N 1
ATOM 1028 C CA . PRO A 1 133 ? -6.850 9.795 6.856 1.00 97.88 133 PRO A CA 1
ATOM 1029 C C . PRO A 1 133 ? -8.334 9.837 6.487 1.00 97.88 133 PRO A C 1
ATOM 1031 O O . PRO A 1 133 ? -9.091 10.652 7.015 1.00 97.88 133 PRO A O 1
ATOM 1034 N N . ARG A 1 134 ? -8.760 8.934 5.601 1.00 98.19 134 ARG A N 1
ATOM 1035 C CA . ARG A 1 134 ? -10.180 8.738 5.278 1.00 98.19 134 ARG A CA 1
ATOM 1036 C C . ARG A 1 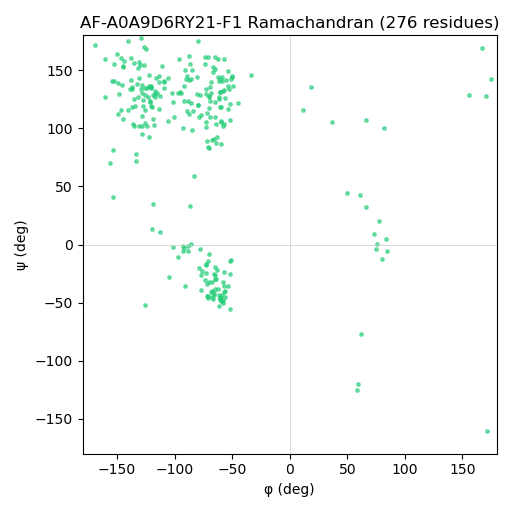134 ? -10.603 7.315 5.580 1.00 98.19 134 ARG A C 1
ATOM 1038 O O . ARG A 1 134 ? -9.904 6.373 5.220 1.00 98.19 134 ARG A O 1
ATOM 1045 N N . VAL A 1 135 ? -11.771 7.186 6.190 1.00 98.69 135 VAL A N 1
ATOM 1046 C CA . VAL A 1 135 ? -12.432 5.906 6.434 1.00 98.69 135 VAL A CA 1
ATOM 1047 C C . VAL A 1 135 ? -13.299 5.580 5.221 1.00 98.69 135 VAL A C 1
ATOM 1049 O O . VAL A 1 135 ? -14.109 6.413 4.811 1.00 98.69 135 VAL A O 1
ATOM 1052 N N . VAL A 1 136 ? -13.084 4.420 4.603 1.00 98.75 136 VAL A N 1
ATOM 1053 C CA . VAL A 1 136 ? -13.719 4.022 3.338 1.00 98.75 136 VAL A CA 1
ATOM 1054 C C . VAL A 1 136 ? -14.011 2.512 3.311 1.00 98.75 136 VAL A C 1
ATOM 1056 O O . VAL A 1 136 ? -13.294 1.747 3.954 1.00 98.75 136 VAL A O 1
ATOM 1059 N N . PRO A 1 137 ? -15.015 2.055 2.538 1.00 98.56 137 PRO A N 1
ATOM 1060 C CA . PRO A 1 137 ? -15.326 0.631 2.393 1.00 98.56 137 PRO A CA 1
ATOM 1061 C C . PRO A 1 137 ? -14.265 -0.087 1.551 1.00 98.56 137 PRO A C 1
ATOM 1063 O O . PRO A 1 137 ? -14.378 -0.169 0.324 1.00 98.56 137 PRO A O 1
ATOM 1066 N N . ILE A 1 138 ? -13.213 -0.590 2.203 1.00 98.81 138 ILE A N 1
ATOM 1067 C CA . ILE A 1 138 ? -12.134 -1.340 1.550 1.00 98.81 138 ILE A CA 1
ATOM 1068 C C . ILE A 1 138 ? -12.555 -2.801 1.405 1.00 98.81 138 ILE A C 1
ATOM 1070 O O . ILE A 1 138 ? -12.694 -3.532 2.382 1.00 98.81 138 ILE A O 1
ATOM 1074 N N . GLN A 1 139 ? -12.716 -3.240 0.163 1.00 98.44 139 GLN A N 1
ATOM 1075 C CA . GLN A 1 139 ? -12.984 -4.629 -0.184 1.00 98.44 139 GLN A CA 1
ATOM 1076 C C . GLN A 1 139 ? -11.685 -5.273 -0.662 1.00 98.44 139 GLN A C 1
ATOM 1078 O O . GLN A 1 139 ? -11.078 -4.804 -1.625 1.00 98.44 139 GLN A O 1
ATOM 1083 N N . TYR A 1 140 ? -11.281 -6.348 0.006 1.00 98.12 140 TYR A N 1
ATOM 1084 C CA . TYR A 1 140 ? -10.121 -7.156 -0.350 1.00 98.12 140 TYR A CA 1
ATOM 1085 C C . TYR A 1 140 ? -10.564 -8.597 -0.615 1.00 98.12 140 TYR A C 1
ATOM 1087 O O . TYR A 1 140 ? -11.343 -9.147 0.164 1.00 98.12 140 TYR A O 1
ATOM 1095 N N . SER A 1 141 ? -10.073 -9.201 -1.697 1.00 97.12 141 SER A N 1
ATOM 1096 C CA . SER A 1 141 ? -10.233 -10.634 -1.970 1.00 97.12 141 SER A CA 1
ATOM 1097 C C . SER A 1 141 ? -8.933 -11.228 -2.504 1.00 97.12 141 SER A C 1
ATOM 1099 O O . SER A 1 141 ? -8.230 -10.604 -3.306 1.00 97.12 141 SER A O 1
ATOM 1101 N N . ALA A 1 142 ? -8.648 -12.452 -2.068 1.00 94.44 142 ALA A N 1
ATOM 1102 C CA . ALA A 1 142 ? -7.552 -13.283 -2.536 1.00 94.44 142 ALA A CA 1
ATOM 1103 C C . ALA A 1 142 ? -8.125 -14.614 -3.033 1.00 94.44 142 ALA A C 1
ATOM 1105 O O . ALA A 1 142 ? -8.469 -15.492 -2.242 1.00 94.44 142 ALA A O 1
ATOM 1106 N N . GLU A 1 143 ? -8.237 -14.756 -4.351 1.00 89.19 143 GLU A N 1
ATOM 1107 C CA . GLU A 1 143 ? -8.788 -15.943 -5.006 1.00 89.19 143 GLU A CA 1
ATOM 1108 C C . GLU A 1 143 ? -7.700 -16.581 -5.871 1.00 89.19 143 GLU A C 1
ATOM 1110 O O . GLU A 1 143 ? -7.349 -16.086 -6.944 1.00 89.19 143 GLU A O 1
ATOM 1115 N N . GLY A 1 144 ? -7.109 -17.670 -5.370 1.00 89.94 144 GLY A N 1
ATOM 1116 C CA . GLY A 1 144 ? -5.934 -18.282 -5.991 1.00 89.94 144 GLY A CA 1
ATOM 1117 C C . GLY A 1 144 ? -4.765 -17.295 -6.065 1.00 89.94 144 GLY A C 1
ATOM 1118 O O . GLY A 1 144 ? -4.318 -16.779 -5.041 1.00 89.94 144 GLY A O 1
ATOM 1119 N N . ASP A 1 145 ? -4.303 -17.015 -7.283 1.00 91.62 145 ASP A N 1
ATOM 1120 C CA . ASP A 1 145 ? -3.197 -16.087 -7.559 1.00 91.62 145 ASP A CA 1
ATOM 1121 C C . ASP A 1 145 ? -3.678 -14.650 -7.843 1.00 91.62 145 ASP A C 1
ATOM 1123 O O . ASP A 1 145 ? -2.863 -13.757 -8.070 1.00 91.62 145 ASP A O 1
ATOM 1127 N N . GLN A 1 146 ? -4.994 -14.402 -7.843 1.00 94.19 146 GLN A N 1
ATOM 1128 C CA . GLN A 1 146 ? -5.539 -13.066 -8.067 1.00 94.19 146 GLN A CA 1
ATOM 1129 C C . GLN A 1 146 ? -5.708 -12.306 -6.758 1.00 94.19 146 GLN A C 1
ATOM 1131 O O . GLN A 1 146 ? -6.109 -12.871 -5.734 1.00 94.19 146 GLN A O 1
ATOM 1136 N N . ARG A 1 147 ? -5.427 -11.002 -6.801 1.00 97.00 147 ARG A N 1
ATOM 1137 C CA . ARG A 1 147 ? -5.698 -10.068 -5.702 1.00 97.00 147 ARG A CA 1
ATOM 1138 C C . ARG A 1 147 ? -6.578 -8.944 -6.184 1.00 97.00 147 ARG A C 1
ATOM 1140 O O . ARG A 1 147 ? -6.264 -8.290 -7.176 1.00 97.00 147 ARG A O 1
ATOM 1147 N N . LEU A 1 148 ? -7.677 -8.727 -5.475 1.00 97.88 148 LEU A N 1
ATOM 1148 C CA . LEU A 1 148 ? -8.630 -7.673 -5.768 1.00 97.88 148 LEU A CA 1
ATOM 1149 C C . LEU A 1 148 ? -8.675 -6.708 -4.591 1.00 97.88 148 LEU A C 1
ATOM 1151 O O . LEU A 1 148 ? -8.910 -7.116 -3.457 1.00 97.88 148 LEU A O 1
ATOM 1155 N N . VAL A 1 149 ? -8.487 -5.423 -4.882 1.00 98.50 149 VAL A N 1
ATOM 1156 C CA . VAL A 1 149 ? -8.666 -4.325 -3.933 1.00 98.50 149 VAL A CA 1
ATOM 1157 C C . VAL A 1 149 ? -9.631 -3.334 -4.557 1.00 98.50 149 VAL A C 1
ATOM 1159 O O . VAL A 1 149 ? -9.333 -2.713 -5.579 1.00 98.50 149 VAL A O 1
ATOM 1162 N N . LYS A 1 150 ? -10.795 -3.168 -3.938 1.00 98.62 150 LYS A N 1
ATOM 1163 C CA . LYS A 1 150 ? -11.838 -2.278 -4.432 1.00 98.62 150 LYS A CA 1
ATOM 1164 C C . LYS A 1 150 ? -12.299 -1.332 -3.339 1.00 98.62 150 LYS A C 1
ATOM 1166 O O . LYS A 1 150 ? -12.651 -1.746 -2.243 1.00 98.62 150 LYS A O 1
ATOM 1171 N N . ILE A 1 151 ? -12.334 -0.052 -3.678 1.00 98.69 151 ILE A N 1
ATOM 1172 C CA . ILE A 1 151 ? -12.930 1.010 -2.878 1.00 98.69 151 ILE A CA 1
ATOM 1173 C C . ILE A 1 151 ? -13.927 1.717 -3.799 1.00 98.69 151 ILE A C 1
ATOM 1175 O O . ILE A 1 151 ? -13.499 2.426 -4.717 1.00 98.69 151 ILE A O 1
ATOM 1179 N N . PRO A 1 152 ? -15.243 1.490 -3.631 1.00 98.12 152 PRO A N 1
ATOM 1180 C CA . PRO A 1 152 ? -16.281 2.051 -4.488 1.00 98.12 152 PRO A CA 1
ATOM 1181 C C . PRO A 1 152 ? -16.081 3.540 -4.799 1.00 98.12 152 PRO A C 1
ATOM 1183 O O . PRO A 1 152 ? -16.014 4.376 -3.903 1.00 98.12 152 PRO A O 1
ATOM 1186 N N . GLY A 1 153 ? -15.980 3.861 -6.091 1.00 96.62 153 GLY A N 1
ATOM 1187 C CA . GLY A 1 153 ? -15.814 5.233 -6.578 1.00 96.62 153 GLY A CA 1
ATOM 1188 C C . GLY A 1 153 ? -14.417 5.841 -6.404 1.00 96.62 153 GLY A C 1
ATOM 1189 O O . GLY A 1 153 ? -14.242 6.986 -6.808 1.00 96.62 153 GLY A O 1
ATOM 1190 N N . LEU A 1 154 ? -13.449 5.103 -5.845 1.00 98.25 154 LEU A N 1
ATOM 1191 C CA . LEU A 1 154 ? -12.104 5.606 -5.549 1.00 98.25 154 LEU A CA 1
ATOM 1192 C C . LEU A 1 154 ? -10.988 4.746 -6.154 1.00 98.25 154 LEU A C 1
ATOM 1194 O O . LEU A 1 154 ? -10.128 5.291 -6.836 1.00 98.25 154 LEU A O 1
ATOM 1198 N N . LEU A 1 155 ? -10.991 3.428 -5.921 1.00 98.69 155 LEU A N 1
ATOM 1199 C CA . LEU A 1 155 ? -9.941 2.499 -6.361 1.00 98.69 155 LEU A CA 1
ATOM 1200 C C . LEU A 1 155 ? -10.551 1.191 -6.882 1.00 98.69 155 LEU A C 1
ATOM 1202 O O . LEU A 1 155 ? -11.408 0.601 -6.230 1.00 98.69 155 LEU A O 1
ATOM 1206 N N . ASP A 1 156 ? -10.079 0.710 -8.028 1.00 98.50 156 ASP A N 1
ATOM 1207 C CA . ASP A 1 156 ? -10.359 -0.634 -8.540 1.00 98.50 156 ASP A CA 1
ATOM 1208 C C . ASP A 1 156 ? -9.055 -1.243 -9.063 1.00 98.50 156 ASP A C 1
ATOM 1210 O O . ASP A 1 156 ? -8.556 -0.876 -10.135 1.00 98.50 156 ASP A O 1
ATOM 1214 N N . LEU A 1 157 ? -8.475 -2.122 -8.249 1.00 98.44 157 LEU A N 1
ATOM 1215 C CA . LEU A 1 157 ? -7.214 -2.798 -8.497 1.00 98.44 157 LEU A CA 1
ATOM 1216 C C . LEU A 1 157 ? -7.448 -4.306 -8.560 1.00 98.44 157 LEU A C 1
ATOM 1218 O O . LEU A 1 157 ? -8.022 -4.898 -7.649 1.00 98.44 157 LEU A O 1
ATOM 1222 N N . GLN A 1 158 ? -6.963 -4.921 -9.631 1.00 97.75 158 GLN A N 1
ATOM 1223 C CA . GLN A 1 158 ? -6.962 -6.365 -9.824 1.00 97.75 158 GLN A CA 1
ATOM 1224 C C . GLN A 1 158 ? -5.585 -6.770 -10.325 1.00 97.75 158 GLN A C 1
ATOM 1226 O O . GLN A 1 158 ? -5.157 -6.302 -11.383 1.00 97.75 158 GLN A O 1
ATOM 1231 N N . LEU A 1 159 ? -4.897 -7.617 -9.569 1.00 96.12 159 LEU A N 1
ATOM 1232 C CA . LEU A 1 159 ? -3.602 -8.173 -9.934 1.00 96.12 159 LEU A CA 1
ATOM 1233 C C . LEU A 1 159 ? -3.738 -9.632 -10.343 1.00 96.12 159 LEU A C 1
ATOM 1235 O O . LEU A 1 159 ? -4.489 -10.389 -9.731 1.00 96.12 159 LEU A O 1
ATOM 1239 N N . ASP A 1 160 ? -2.946 -10.009 -11.338 1.00 94.19 160 ASP A N 1
ATOM 1240 C CA . ASP A 1 160 ? -2.649 -11.397 -11.677 1.00 94.19 160 ASP A CA 1
ATOM 1241 C C . ASP A 1 160 ? -1.137 -11.560 -11.838 1.00 94.19 160 ASP A C 1
ATOM 1243 O O . ASP A 1 160 ? -0.414 -10.590 -12.085 1.00 94.19 160 ASP A O 1
ATOM 1247 N N . LEU A 1 161 ? -0.646 -12.781 -11.675 1.00 95.69 161 LEU A N 1
ATOM 1248 C CA . LEU A 1 161 ? 0.781 -13.052 -11.627 1.00 95.69 161 LEU A CA 1
ATOM 1249 C C . LEU A 1 161 ? 1.389 -13.239 -13.011 1.00 95.69 161 LEU A C 1
ATOM 1251 O O . LEU A 1 161 ? 0.829 -13.880 -13.902 1.00 95.69 161 LEU A O 1
ATOM 1255 N N . VAL A 1 162 ? 2.608 -12.733 -13.162 1.00 94.75 162 VAL A N 1
ATOM 1256 C CA . VAL A 1 162 ? 3.474 -13.084 -14.283 1.00 94.75 162 VAL A CA 1
ATOM 1257 C C . VAL A 1 162 ? 3.903 -14.537 -14.109 1.00 94.75 162 VAL A C 1
ATOM 1259 O O . VAL A 1 162 ? 4.275 -14.960 -13.014 1.00 94.75 162 VAL A O 1
ATOM 1262 N N . ARG A 1 163 ? 3.861 -15.315 -15.196 1.00 94.56 163 ARG A N 1
ATOM 1263 C CA . ARG A 1 163 ? 4.149 -16.753 -15.168 1.00 94.56 163 ARG A CA 1
ATOM 1264 C C . ARG A 1 163 ? 5.289 -17.139 -16.096 1.00 94.56 163 ARG A C 1
ATOM 1266 O O . ARG A 1 163 ? 5.410 -16.614 -17.198 1.00 94.56 163 ARG A O 1
ATOM 1273 N N . ASN A 1 164 ? 6.051 -18.141 -15.674 1.00 95.44 164 ASN A N 1
ATOM 1274 C CA . ASN A 1 164 ? 6.980 -18.894 -16.505 1.00 95.44 164 ASN A CA 1
ATOM 1275 C C . ASN A 1 164 ? 6.553 -20.370 -16.498 1.00 95.44 164 ASN A C 1
ATOM 1277 O O . ASN A 1 164 ? 6.498 -20.991 -15.436 1.00 95.44 164 ASN A O 1
ATOM 1281 N N . ASN A 1 165 ? 6.209 -20.930 -17.662 1.00 94.56 165 ASN A N 1
ATOM 1282 C CA . ASN A 1 165 ? 5.704 -22.306 -17.796 1.00 94.56 165 ASN A CA 1
ATOM 1283 C C . ASN A 1 165 ? 4.559 -22.636 -16.815 1.00 94.56 165 ASN A C 1
ATOM 1285 O O . ASN A 1 165 ? 4.562 -23.669 -16.146 1.00 94.56 165 ASN A O 1
ATOM 1289 N N . GLY A 1 166 ? 3.599 -21.714 -16.684 1.00 93.62 166 GLY A N 1
ATOM 1290 C CA . GLY A 1 166 ? 2.428 -21.854 -15.810 1.00 93.62 166 GLY A CA 1
ATOM 1291 C C . GLY A 1 166 ? 2.673 -21.559 -14.324 1.00 93.62 166 GLY A C 1
ATOM 1292 O O . GLY A 1 166 ? 1.708 -21.357 -13.587 1.00 93.62 166 GLY A O 1
ATOM 1293 N N . LYS A 1 167 ? 3.930 -21.457 -13.877 1.00 95.31 167 LYS A N 1
ATOM 1294 C CA . LYS A 1 167 ? 4.269 -21.147 -12.482 1.00 95.31 167 LYS A CA 1
ATOM 1295 C C . LYS A 1 167 ? 4.431 -19.641 -12.273 1.00 95.31 167 LYS A C 1
ATOM 1297 O O . LYS A 1 167 ? 5.077 -19.009 -13.113 1.00 95.31 167 LYS A O 1
ATOM 1302 N N . PRO A 1 168 ? 3.895 -19.068 -11.183 1.00 96.38 168 PRO A N 1
ATOM 1303 C CA . PRO A 1 168 ? 4.157 -17.682 -10.826 1.00 96.38 168 PRO A CA 1
ATOM 1304 C C . PRO A 1 168 ? 5.646 -17.371 -10.689 1.00 96.38 168 PR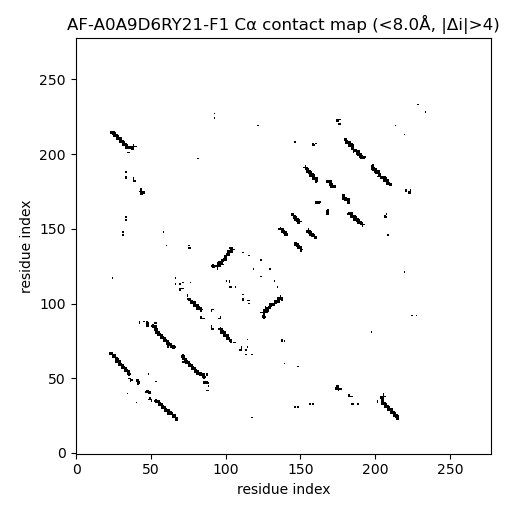O A C 1
ATOM 1306 O O . PRO A 1 168 ? 6.418 -18.184 -10.178 1.00 96.38 168 PRO A O 1
ATOM 1309 N N . VAL A 1 169 ? 6.040 -16.185 -11.142 1.00 95.75 169 VAL A N 1
ATOM 1310 C CA . VAL A 1 169 ? 7.391 -15.663 -10.944 1.00 95.75 169 VAL A CA 1
ATOM 1311 C C . VAL A 1 169 ? 7.495 -15.099 -9.533 1.00 95.75 169 VAL A C 1
ATOM 1313 O O . VAL A 1 169 ? 6.783 -14.163 -9.174 1.00 95.75 169 VAL A O 1
ATOM 1316 N N . GLU A 1 170 ? 8.410 -15.657 -8.750 1.00 95.69 170 GLU A N 1
ATOM 1317 C CA . GLU A 1 170 ? 8.744 -15.183 -7.410 1.00 95.69 170 GLU A CA 1
ATOM 1318 C C . GLU A 1 170 ? 10.132 -14.537 -7.418 1.00 95.69 170 GLU A C 1
ATOM 1320 O O . GLU A 1 170 ? 11.089 -15.096 -7.960 1.00 95.69 170 GLU A O 1
ATOM 1325 N N . ILE A 1 171 ? 10.248 -13.372 -6.784 1.00 93.94 171 ILE A N 1
ATOM 1326 C CA . ILE A 1 171 ? 11.531 -12.769 -6.437 1.00 93.94 171 ILE A CA 1
ATOM 1327 C C . ILE A 1 171 ? 11.840 -13.124 -4.990 1.00 93.94 171 ILE A C 1
ATOM 1329 O O . ILE A 1 171 ? 11.014 -12.928 -4.102 1.00 93.94 171 ILE A O 1
ATOM 1333 N N . ILE A 1 172 ? 13.050 -13.626 -4.752 1.00 93.31 172 ILE A N 1
ATOM 1334 C CA . ILE A 1 172 ? 13.563 -13.955 -3.423 1.00 93.31 172 ILE A CA 1
ATOM 1335 C C . ILE A 1 172 ? 14.847 -13.157 -3.203 1.00 93.31 172 ILE A C 1
ATOM 1337 O O . ILE A 1 172 ? 15.703 -13.097 -4.082 1.00 93.31 172 ILE A O 1
ATOM 1341 N N . ASN A 1 173 ? 14.988 -12.589 -2.006 1.00 89.06 173 ASN A N 1
ATOM 1342 C CA . ASN A 1 173 ? 16.126 -11.777 -1.586 1.00 89.06 173 ASN A CA 1
ATOM 1343 C C . ASN A 1 173 ? 16.331 -10.505 -2.434 1.00 89.06 173 ASN A C 1
ATOM 1345 O O . ASN A 1 173 ? 17.458 -10.160 -2.788 1.00 89.06 173 ASN A O 1
ATOM 1349 N N . ALA A 1 174 ? 15.243 -9.801 -2.764 1.00 88.12 174 ALA A N 1
ATOM 1350 C CA . ALA A 1 174 ? 15.353 -8.495 -3.409 1.00 88.12 174 ALA A CA 1
ATOM 1351 C C . ALA A 1 174 ? 16.108 -7.497 -2.504 1.00 88.12 174 ALA A C 1
ATOM 1353 O O . ALA A 1 174 ? 15.888 -7.484 -1.286 1.00 88.12 174 ALA A O 1
ATOM 1354 N N . PRO A 1 175 ? 16.978 -6.645 -3.077 1.00 81.12 175 PRO A N 1
ATOM 1355 C CA . PRO A 1 175 ? 17.814 -5.735 -2.296 1.00 81.12 175 PRO A CA 1
ATOM 1356 C C . PRO A 1 175 ? 17.049 -4.552 -1.683 1.00 81.12 175 PRO A C 1
ATOM 1358 O O . PRO A 1 175 ? 17.564 -3.924 -0.759 1.00 81.12 175 PRO A O 1
ATOM 1361 N N . TYR A 1 176 ? 15.833 -4.248 -2.155 1.00 79.81 176 TYR A N 1
ATOM 1362 C CA . TYR A 1 176 ? 15.045 -3.101 -1.695 1.00 79.81 176 TYR A CA 1
ATOM 1363 C C . TYR A 1 176 ? 13.568 -3.435 -1.431 1.00 79.81 176 TYR A C 1
ATOM 1365 O O . TYR A 1 176 ? 13.008 -4.351 -2.025 1.00 79.81 176 TYR A O 1
ATOM 1373 N N . TRP A 1 177 ? 12.934 -2.625 -0.571 1.00 75.62 177 TRP A N 1
ATOM 1374 C CA . TRP A 1 177 ? 11.510 -2.650 -0.176 1.00 75.62 177 TRP A CA 1
ATOM 1375 C C . TRP A 1 177 ? 11.039 -3.927 0.525 1.00 75.62 177 TRP A C 1
ATOM 1377 O O . TRP A 1 177 ? 10.869 -3.921 1.743 1.00 75.62 177 TRP A O 1
ATOM 1387 N N . VAL A 1 178 ? 10.825 -5.002 -0.233 1.00 83.06 178 VAL A N 1
ATOM 1388 C CA . VAL A 1 178 ? 10.312 -6.289 0.242 1.00 83.06 178 VAL A CA 1
ATOM 1389 C C . VAL A 1 178 ? 11.205 -7.383 -0.317 1.00 83.06 178 VAL A C 1
ATOM 1391 O O . VAL A 1 178 ? 11.437 -7.450 -1.517 1.00 83.06 178 VAL A O 1
ATOM 1394 N N . ARG A 1 179 ? 11.722 -8.253 0.553 1.00 85.44 179 ARG A N 1
ATOM 1395 C CA . ARG A 1 179 ? 12.717 -9.259 0.153 1.00 85.44 179 ARG A CA 1
ATOM 1396 C C . ARG A 1 179 ? 12.131 -10.411 -0.658 1.00 85.44 179 ARG A C 1
ATOM 1398 O O . ARG A 1 179 ? 12.864 -10.990 -1.451 1.00 85.44 179 ARG A O 1
ATOM 1405 N N . ARG A 1 180 ? 10.872 -10.790 -0.434 1.00 92.31 180 ARG A N 1
ATOM 1406 C CA . ARG A 1 180 ? 10.214 -11.908 -1.122 1.00 92.31 180 ARG A CA 1
ATOM 1407 C C . ARG A 1 180 ? 8.812 -11.501 -1.560 1.00 92.31 180 ARG A C 1
ATOM 1409 O O . ARG A 1 180 ? 8.032 -11.076 -0.714 1.00 92.31 180 ARG A O 1
ATOM 1416 N N . PHE A 1 181 ? 8.510 -11.640 -2.846 1.00 94.94 181 PHE A N 1
ATOM 1417 C CA . PHE A 1 181 ? 7.211 -11.285 -3.420 1.00 94.94 181 PHE A CA 1
ATOM 1418 C C . PHE A 1 181 ? 6.984 -11.969 -4.769 1.00 94.94 181 PHE A C 1
ATOM 1420 O O . PHE A 1 181 ? 7.936 -12.368 -5.446 1.00 94.94 181 PHE A O 1
ATOM 1427 N N . TYR A 1 182 ? 5.721 -12.071 -5.175 1.00 96.12 182 TYR A N 1
ATOM 1428 C CA . TYR A 1 182 ? 5.337 -12.562 -6.494 1.00 96.12 182 TYR A CA 1
ATOM 1429 C C . TYR A 1 182 ? 5.138 -11.403 -7.460 1.00 96.12 182 TYR A C 1
ATOM 1431 O O . TYR A 1 182 ? 4.425 -10.450 -7.154 1.00 96.12 182 TYR A O 1
ATOM 1439 N N . VAL A 1 183 ? 5.750 -11.494 -8.640 1.00 95.69 183 VAL A N 1
ATOM 1440 C CA . VAL A 1 183 ? 5.636 -10.461 -9.674 1.00 95.69 183 VAL A CA 1
ATOM 1441 C C . VAL A 1 183 ? 4.300 -10.602 -10.379 1.00 95.69 183 VAL A C 1
ATOM 1443 O O . VAL A 1 183 ? 3.952 -11.672 -10.881 1.00 95.69 183 VAL A O 1
ATOM 1446 N N . GLY A 1 184 ? 3.578 -9.499 -10.471 1.00 95.50 184 GLY A N 1
ATOM 1447 C CA . GLY A 1 184 ? 2.278 -9.417 -11.099 1.00 95.50 184 GLY A CA 1
ATOM 1448 C C . GLY A 1 184 ? 2.151 -8.293 -12.115 1.00 95.50 184 GLY A C 1
ATOM 1449 O O . GLY A 1 184 ? 3.052 -7.495 -12.380 1.00 95.50 184 GLY A O 1
ATOM 1450 N N . ARG A 1 185 ? 0.970 -8.262 -12.712 1.00 95.94 185 ARG A N 1
ATOM 1451 C CA . ARG A 1 185 ? 0.501 -7.243 -13.635 1.00 95.94 185 ARG A CA 1
ATOM 1452 C C . ARG A 1 185 ? -0.898 -6.829 -13.216 1.00 95.94 185 ARG A C 1
ATOM 1454 O O . ARG A 1 185 ? -1.746 -7.673 -12.930 1.00 95.94 185 ARG A O 1
ATOM 1461 N N . ALA A 1 186 ? -1.163 -5.531 -13.254 1.00 96.75 186 ALA A N 1
ATOM 1462 C CA . ALA A 1 186 ? -2.503 -5.015 -13.058 1.00 96.75 186 ALA A CA 1
ATOM 1463 C C . ALA A 1 186 ? -3.416 -5.368 -14.241 1.00 96.75 186 ALA A C 1
ATOM 1465 O O . ALA A 1 186 ? -3.297 -4.798 -15.326 1.00 96.75 186 ALA A O 1
ATOM 1466 N N . LEU A 1 187 ? -4.374 -6.272 -14.035 1.00 95.75 187 LEU A N 1
ATOM 1467 C CA . LEU A 1 187 ? -5.492 -6.486 -14.960 1.00 95.75 187 LEU A CA 1
ATOM 1468 C C . LEU A 1 187 ? -6.427 -5.271 -14.987 1.00 95.75 187 LEU A C 1
ATOM 1470 O O . LEU A 1 187 ? -6.999 -4.937 -16.030 1.00 95.75 187 LEU A O 1
ATOM 1474 N N . LYS A 1 188 ? -6.534 -4.592 -13.843 1.00 97.31 188 LYS A N 1
ATOM 1475 C CA . LYS A 1 188 ? -7.212 -3.311 -13.661 1.00 97.31 188 LYS A CA 1
ATOM 1476 C C . LYS A 1 188 ? -6.460 -2.510 -12.607 1.00 97.31 188 LYS A C 1
ATOM 1478 O O . LYS A 1 188 ? -6.048 -3.085 -11.608 1.00 97.31 188 LYS A O 1
ATOM 1483 N N . HIS A 1 189 ? -6.260 -1.217 -12.832 1.00 97.88 189 HIS A N 1
ATOM 1484 C CA . HIS A 1 189 ? -5.675 -0.313 -11.843 1.00 97.88 189 HIS A CA 1
ATOM 1485 C C . HIS A 1 189 ? -6.179 1.097 -12.124 1.00 97.88 189 HIS A C 1
ATOM 1487 O O . HIS A 1 189 ? -5.520 1.898 -12.784 1.00 97.88 189 HIS A O 1
ATOM 1493 N N . VAL A 1 190 ? -7.386 1.367 -11.640 1.00 98.44 190 VAL A N 1
ATOM 1494 C CA . VAL A 1 190 ? -8.062 2.650 -11.817 1.00 98.44 190 VAL A CA 1
ATOM 1495 C C . VAL A 1 190 ? -8.173 3.327 -10.466 1.00 98.44 190 VAL A C 1
ATOM 1497 O O . VAL A 1 190 ? -8.688 2.733 -9.519 1.00 98.44 190 VAL A O 1
ATOM 1500 N N . TYR A 1 191 ? -7.721 4.571 -10.389 1.00 98.50 191 TYR A N 1
ATOM 1501 C CA . TYR A 1 191 ? -7.907 5.425 -9.226 1.00 98.50 191 TYR A CA 1
ATOM 1502 C C . TYR A 1 191 ? -8.501 6.758 -9.657 1.00 98.50 191 TYR A C 1
ATOM 1504 O O . TYR A 1 191 ? -8.081 7.345 -10.656 1.00 98.50 191 TYR A O 1
ATOM 1512 N N . THR A 1 192 ? -9.468 7.258 -8.899 1.00 98.19 192 THR A N 1
ATOM 1513 C CA . THR A 1 192 ? -10.061 8.573 -9.135 1.00 98.19 192 THR A CA 1
ATOM 1514 C C . THR A 1 192 ? -10.452 9.204 -7.815 1.00 98.19 192 THR A C 1
ATOM 1516 O O . THR A 1 192 ? -11.370 8.751 -7.142 1.00 98.19 192 THR A O 1
ATOM 1519 N N . ASP A 1 193 ? -9.804 10.311 -7.483 1.00 97.94 193 ASP A N 1
ATOM 1520 C CA . ASP A 1 193 ? -10.094 11.092 -6.296 1.00 97.94 193 ASP A CA 1
ATOM 1521 C C . ASP A 1 193 ? -10.297 12.557 -6.656 1.00 97.94 193 ASP A C 1
ATOM 1523 O O . ASP A 1 193 ? -9.358 13.349 -6.748 1.00 97.94 193 ASP A O 1
ATOM 1527 N N . LYS A 1 194 ? -11.563 12.925 -6.844 1.00 96.00 194 LYS A N 1
ATOM 1528 C CA . LYS A 1 194 ? -11.951 14.295 -7.191 1.00 96.00 194 LYS A CA 1
ATOM 1529 C C . LYS A 1 194 ? -11.638 15.294 -6.079 1.00 96.00 194 LYS A C 1
ATOM 1531 O O . LYS A 1 194 ? -11.384 16.452 -6.382 1.00 96.00 194 LYS A O 1
ATOM 1536 N N . ALA A 1 195 ? -11.658 14.860 -4.816 1.00 95.94 195 ALA A N 1
ATOM 1537 C CA . ALA A 1 195 ? -11.398 15.742 -3.683 1.00 95.94 195 ALA A CA 1
ATOM 1538 C C . ALA A 1 195 ? -9.917 16.132 -3.605 1.00 95.94 195 ALA A C 1
ATOM 1540 O O . ALA A 1 195 ? -9.594 17.250 -3.213 1.00 95.94 195 ALA A O 1
ATOM 1541 N N . LEU A 1 196 ? -9.026 15.217 -3.998 1.00 96.69 196 LEU A N 1
ATOM 1542 C CA . LEU A 1 196 ? -7.583 15.457 -4.021 1.00 96.69 196 LEU A CA 1
ATOM 1543 C C . LEU A 1 196 ? -7.045 15.866 -5.402 1.00 96.69 196 LEU A C 1
ATOM 1545 O O . LEU A 1 196 ? -5.902 16.299 -5.494 1.00 96.69 196 LEU A O 1
ATOM 1549 N N . GLY A 1 197 ? -7.851 15.747 -6.461 1.00 97.44 197 GLY A N 1
ATOM 1550 C CA . GLY A 1 197 ? -7.475 16.121 -7.826 1.00 97.44 197 GLY A CA 1
ATOM 1551 C C . GLY A 1 197 ? -6.578 15.105 -8.542 1.00 97.44 197 GLY A C 1
ATOM 1552 O O . GLY A 1 197 ? -5.920 15.467 -9.512 1.00 97.44 197 GLY A O 1
ATOM 1553 N N . TYR A 1 198 ? -6.546 13.846 -8.095 1.00 97.75 198 TYR A N 1
ATOM 1554 C CA . TYR A 1 198 ? -5.730 12.791 -8.709 1.00 97.75 198 TYR A CA 1
ATOM 1555 C C . TYR A 1 198 ? -6.603 11.776 -9.443 1.00 97.75 198 TYR A C 1
ATOM 1557 O O . TYR A 1 198 ? -7.649 11.360 -8.947 1.00 97.75 198 TYR A O 1
ATOM 1565 N N . SER A 1 199 ? -6.150 11.335 -10.613 1.00 97.69 199 SER A N 1
ATOM 1566 C CA . SER A 1 199 ? -6.784 10.257 -11.366 1.00 97.69 199 SER A CA 1
ATOM 1567 C C . SER A 1 199 ? -5.752 9.552 -12.234 1.00 97.69 199 SER A C 1
ATOM 1569 O O . SER A 1 199 ? -4.912 10.217 -12.836 1.00 97.69 199 SER A O 1
ATOM 1571 N N . TRP A 1 200 ? -5.839 8.227 -12.333 1.00 97.75 200 TRP A N 1
ATOM 1572 C CA . TRP A 1 200 ? -5.033 7.439 -13.263 1.00 97.75 200 TRP A CA 1
ATOM 1573 C C . TRP A 1 200 ? -5.734 6.143 -13.672 1.00 97.75 200 TRP A C 1
ATOM 1575 O O . TRP A 1 200 ? -6.569 5.604 -12.944 1.00 97.75 200 TRP A O 1
ATOM 1585 N N . ASP A 1 201 ? -5.343 5.642 -14.841 1.00 97.62 201 ASP A N 1
ATOM 1586 C CA . ASP A 1 201 ? -5.617 4.287 -15.310 1.00 97.62 201 ASP A CA 1
ATOM 1587 C C . ASP A 1 201 ? -4.282 3.678 -15.746 1.00 97.62 201 ASP A C 1
ATOM 1589 O O . ASP A 1 201 ? -3.650 4.136 -16.697 1.00 97.62 201 ASP A O 1
ATOM 1593 N N . LEU A 1 202 ? -3.822 2.694 -14.980 1.00 96.75 202 LEU A N 1
ATOM 1594 C CA . LEU A 1 202 ? -2.518 2.050 -15.126 1.00 96.75 202 LEU A CA 1
ATOM 1595 C C . LEU A 1 202 ? -2.688 0.558 -15.434 1.00 96.75 202 LEU A C 1
ATOM 1597 O O . LEU A 1 202 ? -1.913 -0.285 -14.975 1.00 96.75 2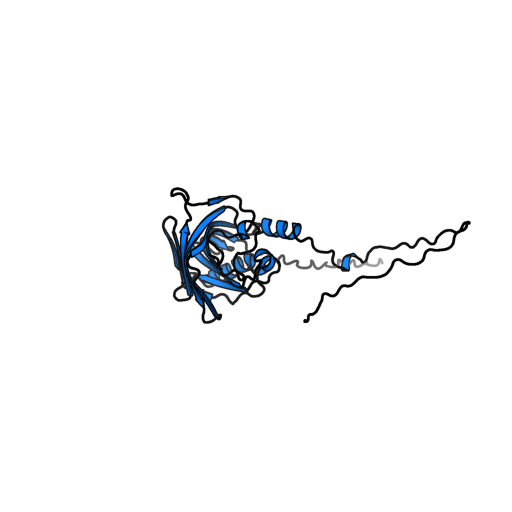02 LEU A O 1
ATOM 1601 N N . LYS A 1 203 ? -3.729 0.203 -16.195 1.00 96.69 203 LYS A N 1
ATOM 1602 C CA . LYS A 1 203 ? -3.916 -1.166 -16.681 1.00 96.69 203 LYS A CA 1
ATOM 1603 C C . LYS A 1 203 ? -2.659 -1.673 -17.397 1.00 96.69 203 LYS A C 1
ATOM 1605 O O . LYS A 1 203 ? -2.100 -1.009 -18.263 1.00 96.69 203 LYS A O 1
ATOM 1610 N N . GLY A 1 204 ? -2.259 -2.898 -17.073 1.00 95.50 204 GLY A N 1
ATOM 1611 C CA . GLY A 1 204 ? -1.105 -3.572 -17.660 1.00 95.50 204 GLY A CA 1
ATOM 1612 C C . GLY A 1 204 ? 0.233 -3.231 -17.005 1.00 95.50 204 GLY A C 1
ATOM 1613 O O . GLY A 1 204 ? 1.224 -3.871 -17.355 1.00 95.50 204 GLY A O 1
ATOM 1614 N N . GLN A 1 205 ? 0.260 -2.290 -16.056 1.00 96.38 205 GLN A N 1
ATOM 1615 C CA . GLN A 1 205 ? 1.472 -1.913 -15.331 1.00 96.38 205 GLN A CA 1
ATOM 1616 C C . GLN A 1 205 ? 1.819 -2.889 -14.206 1.00 96.38 205 GLN A C 1
ATOM 1618 O O . GLN A 1 205 ? 1.095 -3.859 -13.945 1.00 96.38 205 GLN A O 1
ATOM 1623 N N . TYR A 1 206 ? 2.966 -2.642 -13.578 1.00 96.38 206 TYR A N 1
ATOM 1624 C CA . TYR A 1 206 ? 3.510 -3.421 -12.477 1.00 96.38 206 TYR A CA 1
ATOM 1625 C C . TYR A 1 206 ? 2.496 -3.682 -11.368 1.00 96.38 206 TYR A C 1
ATOM 1627 O O . TYR A 1 206 ? 1.805 -2.774 -10.897 1.00 96.38 206 TYR A O 1
ATOM 1635 N N . GLY A 1 207 ? 2.495 -4.922 -10.896 1.00 96.25 207 GLY A N 1
ATOM 1636 C CA . GLY A 1 207 ? 1.956 -5.285 -9.601 1.00 96.25 207 GLY A CA 1
ATOM 1637 C C . GLY A 1 207 ? 2.867 -6.273 -8.897 1.00 96.25 207 GLY A C 1
ATOM 1638 O O . GLY A 1 207 ? 3.667 -6.950 -9.533 1.00 96.25 207 GLY A O 1
ATOM 1639 N N . ASP A 1 208 ? 2.726 -6.386 -7.592 1.00 96.31 208 ASP A N 1
ATOM 1640 C CA . ASP A 1 208 ? 3.219 -7.512 -6.824 1.00 96.31 208 ASP A CA 1
ATOM 1641 C C . ASP A 1 208 ? 2.335 -7.734 -5.597 1.00 96.31 208 AS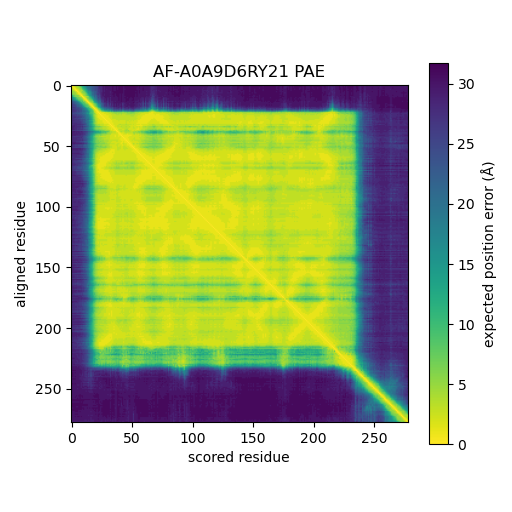P A C 1
ATOM 1643 O O . ASP A 1 208 ? 1.525 -6.884 -5.210 1.00 96.31 208 ASP A O 1
ATOM 1647 N N . TYR A 1 209 ? 2.463 -8.911 -5.006 1.00 96.31 209 TYR A N 1
ATOM 1648 C CA . TYR A 1 209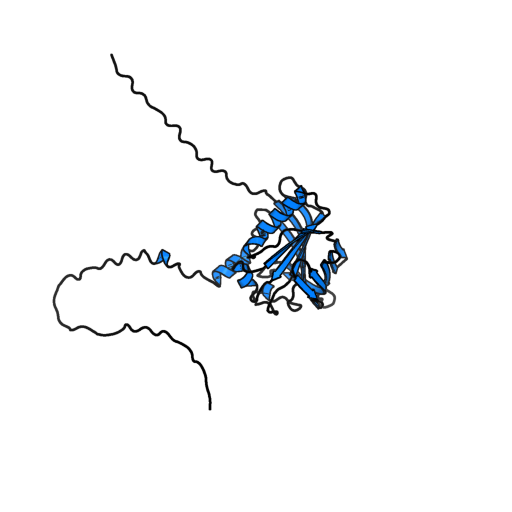 ? 1.957 -9.145 -3.667 1.00 96.31 209 TYR A CA 1
ATOM 1649 C C . TYR A 1 209 ? 2.895 -10.079 -2.912 1.00 96.31 209 TYR A C 1
ATOM 1651 O O . TYR A 1 209 ? 3.670 -10.848 -3.495 1.00 96.31 209 TYR A O 1
ATOM 1659 N N . GLY A 1 210 ? 2.815 -10.024 -1.59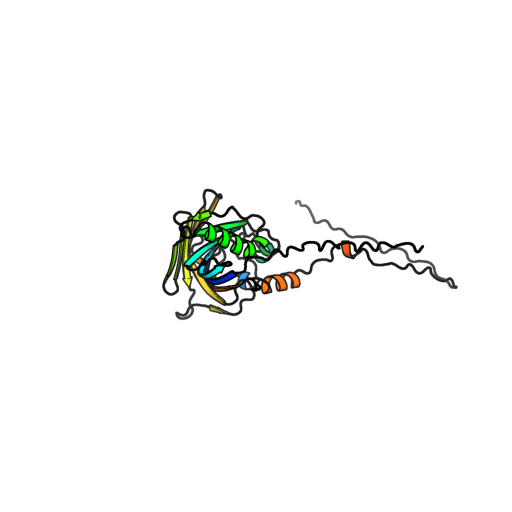2 1.00 95.25 210 GLY A N 1
ATOM 1660 C CA . GLY A 1 210 ? 3.612 -10.871 -0.723 1.00 95.25 210 GLY A CA 1
ATOM 1661 C C . GLY A 1 210 ? 3.142 -10.803 0.718 1.00 95.25 210 GLY A C 1
ATOM 1662 O O . GLY A 1 210 ? 2.301 -9.986 1.089 1.00 95.25 210 GLY A O 1
ATOM 1663 N N . SER A 1 211 ? 3.700 -11.673 1.546 1.00 95.12 211 SER A N 1
ATOM 1664 C CA . SER A 1 211 ? 3.420 -11.667 2.978 1.00 95.12 211 SER A CA 1
ATOM 1665 C C . SER A 1 211 ? 4.319 -10.675 3.706 1.00 95.12 211 SER A C 1
ATOM 1667 O O . SER A 1 211 ? 5.464 -10.439 3.314 1.00 95.12 211 SER A O 1
ATOM 1669 N N . PHE A 1 212 ? 3.815 -10.123 4.802 1.00 94.62 212 PHE A N 1
ATOM 1670 C CA . PHE A 1 212 ? 4.595 -9.319 5.729 1.00 94.62 212 PHE A CA 1
ATOM 1671 C C . PHE A 1 212 ? 4.352 -9.783 7.165 1.00 94.62 212 PHE A C 1
ATOM 1673 O O . PHE A 1 212 ? 3.282 -10.290 7.493 1.00 94.62 212 PHE A O 1
ATOM 1680 N N . HIS A 1 213 ? 5.355 -9.577 8.012 1.00 95.31 213 HIS A N 1
ATOM 1681 C CA . HIS A 1 213 ? 5.258 -9.680 9.464 1.00 95.31 213 HIS A CA 1
ATOM 1682 C C . HIS A 1 213 ? 6.082 -8.541 10.050 1.00 95.31 213 HIS A C 1
ATOM 1684 O O . HIS A 1 213 ? 7.284 -8.457 9.789 1.00 95.31 213 HIS A O 1
ATOM 1690 N N . TRP A 1 214 ? 5.417 -7.619 10.739 1.00 94.88 214 TRP A N 1
ATOM 1691 C CA . TRP A 1 214 ? 6.009 -6.412 11.292 1.00 94.88 214 TRP A CA 1
ATOM 1692 C C . TRP A 1 214 ? 5.719 -6.316 12.780 1.00 94.88 214 TRP A C 1
ATOM 1694 O O . TRP A 1 214 ? 4.582 -6.434 13.222 1.00 94.88 214 TRP A O 1
ATOM 1704 N N . THR A 1 215 ? 6.761 -5.990 13.518 1.00 94.62 215 THR A N 1
ATOM 1705 C CA . THR A 1 215 ? 6.750 -5.714 14.947 1.00 94.62 215 THR A CA 1
ATOM 1706 C C . THR A 1 215 ? 7.359 -4.342 15.209 1.00 94.62 215 THR A C 1
ATOM 1708 O O . THR A 1 215 ? 8.005 -3.757 14.335 1.00 94.62 215 THR A O 1
ATOM 1711 N N . ASP A 1 216 ? 7.215 -3.836 16.426 1.00 89.69 216 ASP A N 1
ATOM 1712 C CA . ASP A 1 216 ? 7.910 -2.637 16.908 1.00 89.69 216 ASP A CA 1
ATOM 1713 C C . ASP A 1 216 ? 9.447 -2.740 16.812 1.00 89.69 216 ASP A C 1
ATOM 1715 O O . ASP A 1 216 ? 10.128 -1.725 16.683 1.00 89.69 216 ASP A O 1
ATOM 1719 N N . GLN A 1 217 ? 9.980 -3.964 16.799 1.00 85.38 217 GLN A N 1
ATOM 1720 C CA . GLN A 1 217 ? 11.404 -4.269 16.612 1.00 85.38 217 GLN A CA 1
ATOM 1721 C C . GLN A 1 217 ? 11.794 -4.520 15.147 1.00 85.38 217 GLN A C 1
ATOM 1723 O O . GLN A 1 217 ? 12.960 -4.779 14.841 1.00 85.38 217 GLN A O 1
ATOM 1728 N N . SER A 1 218 ? 10.833 -4.498 14.221 1.00 85.62 218 SER A N 1
ATOM 1729 C CA . SER A 1 218 ? 11.117 -4.765 12.816 1.00 85.62 218 SER A CA 1
ATOM 1730 C C . SER A 1 218 ? 11.905 -3.628 12.191 1.00 85.62 218 SER A C 1
ATOM 1732 O O . SER A 1 218 ? 11.485 -2.472 12.181 1.00 85.62 218 SER A O 1
ATOM 1734 N N . ASP A 1 219 ? 13.027 -3.986 11.579 1.00 77.88 219 ASP A N 1
ATOM 1735 C CA . ASP A 1 219 ? 13.931 -3.037 10.941 1.00 77.88 219 ASP A CA 1
ATOM 1736 C C . ASP A 1 219 ? 13.474 -2.691 9.515 1.00 77.88 219 ASP A C 1
ATOM 1738 O O . ASP A 1 219 ? 14.130 -2.966 8.499 1.00 77.88 219 ASP A O 1
ATOM 1742 N N . LEU A 1 220 ? 12.253 -2.156 9.439 1.00 77.75 220 LEU A N 1
ATOM 1743 C CA . LEU A 1 220 ? 11.586 -1.827 8.191 1.00 77.75 220 LEU A CA 1
ATOM 1744 C C . LEU A 1 220 ? 12.437 -0.797 7.448 1.00 77.75 220 LEU 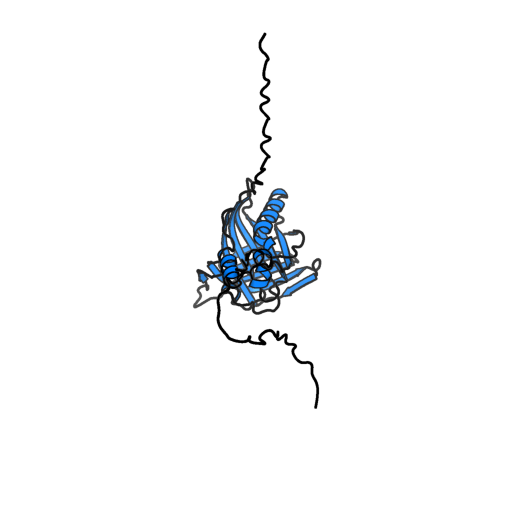A C 1
ATOM 1746 O O . LEU A 1 220 ? 12.656 0.315 7.924 1.00 77.75 220 LEU A O 1
ATOM 1750 N N . TYR A 1 221 ? 12.898 -1.176 6.257 1.00 72.88 221 TYR A N 1
ATOM 1751 C CA . TYR A 1 221 ? 13.714 -0.352 5.362 1.00 72.88 221 TYR A CA 1
ATOM 1752 C C . TYR A 1 221 ? 15.176 -0.123 5.774 1.00 72.88 221 TYR A C 1
ATOM 1754 O O . TYR A 1 221 ? 15.850 0.629 5.074 1.00 72.88 221 TYR A O 1
ATOM 1762 N N . LYS A 1 222 ? 15.735 -0.788 6.796 1.00 71.50 222 LYS A N 1
ATOM 1763 C CA . LYS A 1 222 ? 17.172 -0.619 7.099 1.00 71.50 222 LYS A CA 1
ATOM 1764 C C . LYS A 1 222 ? 18.094 -0.977 5.955 1.00 71.50 222 LYS A C 1
ATOM 1766 O O . LYS A 1 222 ? 18.984 -0.203 5.650 1.00 71.50 222 LYS A O 1
ATOM 1771 N N . GLY A 1 223 ? 17.843 -2.086 5.260 1.00 68.50 223 GLY A N 1
ATOM 1772 C CA . GLY A 1 223 ? 18.652 -2.441 4.088 1.00 68.50 223 GLY A CA 1
ATOM 1773 C C . GLY A 1 223 ? 18.647 -1.345 3.011 1.00 68.50 223 GLY A C 1
ATOM 1774 O O . GLY A 1 223 ? 19.673 -1.083 2.393 1.00 68.50 223 GLY A O 1
ATOM 1775 N N . LEU A 1 224 ? 17.511 -0.660 2.839 1.00 76.88 224 LEU A N 1
ATOM 1776 C CA . LEU A 1 224 ? 17.377 0.485 1.937 1.00 76.88 224 LEU A CA 1
ATOM 1777 C C . LEU A 1 224 ? 18.120 1.719 2.476 1.00 76.88 224 LEU A C 1
ATOM 1779 O O . LEU A 1 224 ? 18.829 2.366 1.712 1.00 76.88 224 LEU A O 1
ATOM 1783 N N . LEU A 1 225 ? 17.986 2.028 3.768 1.00 76.81 225 LEU A N 1
ATOM 1784 C CA . LEU A 1 225 ? 18.637 3.173 4.413 1.00 76.81 225 LEU A CA 1
ATOM 1785 C C . LEU A 1 225 ? 20.161 3.025 4.467 1.00 76.81 225 LEU A C 1
ATOM 1787 O O . LEU A 1 225 ? 20.871 3.959 4.107 1.00 76.81 225 LEU A O 1
ATOM 1791 N N . ASP A 1 226 ? 20.661 1.864 4.881 1.00 79.38 226 ASP A N 1
ATOM 1792 C CA . ASP A 1 226 ? 22.092 1.563 4.957 1.00 79.38 226 ASP A CA 1
ATOM 1793 C C . ASP A 1 226 ? 22.726 1.659 3.569 1.00 79.38 226 ASP A C 1
ATOM 1795 O O . ASP A 1 226 ? 23.762 2.301 3.398 1.00 79.38 226 ASP A O 1
ATOM 1799 N N . LYS A 1 227 ? 22.063 1.090 2.551 1.00 76.19 227 LYS A N 1
ATOM 1800 C CA . LYS A 1 227 ? 22.531 1.189 1.169 1.00 76.19 227 LYS A CA 1
ATOM 1801 C C . LYS A 1 227 ? 22.486 2.623 0.643 1.00 76.19 227 LYS A C 1
ATOM 1803 O O . LYS A 1 227 ? 23.453 3.063 0.032 1.00 76.19 227 LYS A O 1
ATOM 1808 N N . TRP A 1 228 ? 21.408 3.363 0.903 1.00 80.69 228 TRP A N 1
ATOM 1809 C CA . TRP A 1 228 ? 21.305 4.764 0.498 1.00 80.69 228 TRP A CA 1
ATOM 1810 C C . TRP A 1 228 ? 22.433 5.613 1.088 1.00 80.69 228 TRP A C 1
ATOM 1812 O O . TRP A 1 228 ? 23.082 6.344 0.345 1.00 80.69 228 TRP A O 1
ATOM 1822 N N . LYS A 1 229 ? 22.695 5.472 2.395 1.00 84.06 229 LYS A N 1
ATOM 1823 C CA . LYS A 1 229 ? 23.785 6.164 3.099 1.00 84.06 229 LYS A CA 1
ATOM 1824 C C . LYS A 1 229 ? 25.164 5.784 2.559 1.00 84.06 229 LYS A C 1
ATOM 1826 O O . LYS A 1 229 ? 26.029 6.643 2.464 1.00 84.06 229 LYS A O 1
ATOM 1831 N N . ALA A 1 230 ? 25.371 4.517 2.195 1.00 84.25 230 ALA A N 1
ATOM 1832 C CA . ALA A 1 230 ? 26.621 4.070 1.584 1.00 84.25 230 ALA A CA 1
ATOM 1833 C C . ALA A 1 230 ? 26.829 4.656 0.176 1.00 84.25 230 ALA A C 1
ATOM 1835 O O . ALA A 1 230 ? 27.944 5.041 -0.167 1.00 84.25 230 ALA A O 1
ATOM 1836 N N . ASP A 1 231 ? 25.761 4.746 -0.624 1.00 79.94 231 ASP A N 1
ATOM 1837 C CA . ASP A 1 231 ? 25.806 5.289 -1.987 1.00 79.94 231 ASP A CA 1
ATOM 1838 C C . ASP A 1 231 ? 25.832 6.840 -2.007 1.00 79.94 231 ASP A C 1
ATOM 1840 O O . ASP A 1 231 ? 26.233 7.436 -3.005 1.00 79.94 231 ASP A O 1
ATOM 1844 N N . HIS A 1 232 ? 25.407 7.493 -0.917 1.00 79.94 232 HIS A N 1
ATOM 1845 C CA . HIS A 1 232 ? 25.345 8.952 -0.744 1.00 79.94 232 HIS A CA 1
ATOM 1846 C C . HIS A 1 232 ? 25.940 9.337 0.618 1.00 79.94 232 HIS A C 1
ATOM 1848 O O . HIS A 1 232 ? 25.187 9.690 1.533 1.00 79.94 232 HIS A O 1
ATOM 1854 N N . PRO A 1 233 ? 27.272 9.239 0.787 1.00 75.50 233 PRO A N 1
ATOM 1855 C CA . PRO A 1 233 ? 27.908 9.693 2.013 1.00 75.50 233 PRO A CA 1
ATOM 1856 C C . PRO A 1 233 ? 27.554 11.166 2.229 1.00 75.50 233 PRO A C 1
ATOM 1858 O O . PRO A 1 233 ? 27.617 11.963 1.291 1.00 75.50 233 PRO A O 1
ATOM 1861 N N . GLU A 1 234 ? 27.140 11.521 3.446 1.00 64.25 234 GLU A N 1
ATOM 1862 C CA . GLU A 1 234 ? 26.965 12.927 3.801 1.00 64.25 234 GLU A CA 1
ATOM 1863 C C . GLU A 1 234 ? 28.296 13.648 3.545 1.00 64.25 234 GLU A C 1
ATOM 1865 O O . GLU A 1 234 ? 29.346 13.209 4.023 1.00 64.25 234 GLU A O 1
ATOM 1870 N N . GLU A 1 235 ? 28.273 14.735 2.767 1.00 51.84 235 GLU A N 1
ATOM 1871 C CA . GLU A 1 235 ? 29.393 15.672 2.794 1.00 51.84 235 GLU A CA 1
ATOM 1872 C C . GLU A 1 235 ? 29.534 16.156 4.244 1.00 51.84 235 GLU A C 1
ATOM 1874 O O . GLU A 1 235 ? 28.515 16.503 4.855 1.00 51.84 235 GLU A O 1
ATOM 1879 N N . PRO A 1 236 ? 30.747 16.160 4.830 1.00 39.75 236 PRO A N 1
ATOM 1880 C CA . PRO A 1 236 ? 30.935 16.635 6.190 1.00 39.75 236 PRO A CA 1
ATOM 1881 C C . PRO A 1 236 ? 30.323 18.026 6.317 1.00 39.75 236 PRO A C 1
ATOM 1883 O O . PRO A 1 236 ? 30.710 18.944 5.592 1.00 39.75 236 PRO A O 1
ATOM 1886 N N . SER A 1 237 ? 29.353 18.181 7.220 1.00 39.62 237 SER A N 1
ATOM 1887 C CA . SER A 1 237 ? 28.761 19.488 7.488 1.00 39.62 237 SER A CA 1
ATOM 1888 C C . SER A 1 237 ? 29.880 20.478 7.829 1.00 39.62 237 SER A C 1
ATOM 1890 O O . SER A 1 237 ? 30.767 20.133 8.613 1.00 39.62 237 SER A O 1
ATOM 1892 N N . GLU A 1 238 ? 29.837 21.703 7.295 1.00 40.03 238 GLU A N 1
ATOM 1893 C CA . GLU A 1 238 ? 30.823 22.773 7.563 1.00 40.03 238 GLU A CA 1
ATOM 1894 C C . GLU A 1 238 ? 31.054 23.043 9.067 1.00 40.03 238 GLU A C 1
ATOM 1896 O O . GLU A 1 238 ? 32.050 23.651 9.450 1.00 40.03 238 GLU A O 1
ATOM 1901 N N . VAL A 1 239 ? 30.178 22.536 9.940 1.00 41.66 239 VAL A N 1
ATOM 1902 C CA . VAL A 1 239 ? 30.304 22.583 11.402 1.00 41.66 239 VAL A CA 1
ATOM 1903 C C . VAL A 1 239 ? 31.509 21.778 11.924 1.00 41.66 239 VAL A C 1
ATOM 1905 O O . VAL A 1 239 ? 32.070 22.144 12.955 1.00 41.66 239 VAL A O 1
ATOM 1908 N N . ASP A 1 240 ? 31.970 20.745 11.209 1.00 39.22 240 ASP A N 1
ATOM 1909 C CA . ASP A 1 240 ? 33.100 19.897 11.637 1.00 39.22 240 ASP A CA 1
ATOM 1910 C C . ASP A 1 240 ? 34.466 20.377 11.096 1.00 39.22 240 ASP A C 1
ATOM 1912 O O . ASP A 1 240 ? 35.525 19.903 11.504 1.00 39.22 240 ASP A O 1
ATOM 1916 N N . GLN A 1 241 ? 34.478 21.401 10.228 1.00 45.72 241 GLN A N 1
ATOM 1917 C CA . GLN A 1 241 ? 35.716 22.066 9.783 1.00 45.72 241 GLN A CA 1
ATOM 1918 C C . GLN A 1 241 ? 36.263 23.056 10.832 1.00 45.72 241 GLN A C 1
ATOM 1920 O O . GLN A 1 241 ? 37.359 23.600 10.691 1.00 45.72 241 GLN A O 1
ATOM 1925 N N . GLY A 1 242 ? 35.538 23.245 11.937 1.00 39.88 242 GLY A N 1
ATOM 1926 C CA . GLY A 1 242 ? 35.900 24.101 13.064 1.00 39.88 242 GLY A CA 1
ATOM 1927 C C . GLY A 1 242 ? 36.765 23.432 14.135 1.00 39.88 242 GLY A C 1
ATOM 1928 O O . GLY A 1 242 ? 36.607 23.750 15.311 1.00 39.88 242 GLY A O 1
ATOM 1929 N N . ARG A 1 243 ? 37.664 22.498 13.792 1.00 39.34 243 ARG A N 1
ATOM 1930 C CA . ARG A 1 243 ? 38.692 22.031 14.743 1.00 39.34 243 ARG A CA 1
ATOM 1931 C C . ARG A 1 243 ? 39.971 21.498 14.098 1.00 39.34 243 ARG A C 1
ATOM 1933 O O . ARG A 1 243 ? 40.570 20.560 14.608 1.00 39.34 243 ARG A O 1
ATOM 1940 N N . SER A 1 244 ? 40.474 22.147 13.047 1.00 36.47 244 SER A N 1
ATOM 1941 C CA . SER A 1 244 ? 41.926 22.144 12.843 1.00 36.47 244 SER A CA 1
ATOM 1942 C C . SER A 1 244 ? 42.517 23.274 13.685 1.00 36.47 244 SER A C 1
ATOM 1944 O O . SER A 1 244 ? 42.492 24.440 13.290 1.00 36.47 244 SER A O 1
ATOM 1946 N N . THR A 1 245 ? 43.044 22.960 14.868 1.00 35.12 245 THR A N 1
ATOM 1947 C CA . THR A 1 245 ? 44.043 23.833 15.488 1.00 35.12 245 THR A CA 1
ATOM 1948 C C . THR A 1 245 ? 45.252 23.837 14.562 1.00 35.12 245 THR A C 1
ATOM 1950 O O . THR A 1 245 ? 46.109 22.961 14.642 1.00 35.12 245 THR A O 1
ATOM 1953 N N . LEU A 1 246 ? 45.292 24.802 13.644 1.00 35.03 246 LEU A N 1
ATOM 1954 C CA . LEU A 1 246 ? 46.519 25.229 12.993 1.00 35.03 246 LEU A CA 1
ATOM 1955 C C . LEU A 1 246 ? 47.405 25.812 14.095 1.00 35.03 246 LEU A C 1
ATOM 1957 O O . LEU A 1 246 ? 47.357 27.001 14.404 1.00 35.03 246 LEU A O 1
ATOM 1961 N N . THR A 1 247 ? 48.183 24.955 14.747 1.00 33.84 247 THR A N 1
ATOM 1962 C CA . THR A 1 247 ? 49.354 25.379 15.502 1.00 33.84 247 THR A CA 1
ATOM 1963 C C . THR A 1 247 ? 50.365 25.897 14.491 1.00 33.84 247 THR A C 1
ATOM 1965 O O . THR A 1 247 ? 51.188 25.152 13.966 1.00 33.84 247 THR A O 1
ATOM 1968 N N . CYS A 1 248 ? 50.300 27.196 14.202 1.00 28.33 248 CYS A N 1
ATOM 1969 C CA . CYS A 1 248 ? 51.391 27.906 13.554 1.00 28.33 248 CYS A CA 1
ATOM 1970 C C . CYS A 1 248 ? 52.637 27.752 14.435 1.00 28.33 248 CYS A C 1
ATOM 1972 O O . CYS A 1 248 ? 52.756 28.406 15.469 1.00 28.33 248 CYS A O 1
ATOM 1974 N N . HIS A 1 249 ? 53.550 26.856 14.062 1.00 35.59 249 HIS A N 1
ATOM 1975 C CA . HIS A 1 249 ? 54.910 26.906 14.579 1.00 35.59 249 HIS A CA 1
ATOM 1976 C C . HIS A 1 249 ? 55.583 28.127 13.955 1.00 35.59 249 HIS A C 1
ATOM 1978 O O . HIS A 1 249 ? 55.708 28.224 12.734 1.00 35.59 249 HIS A O 1
ATOM 1984 N N . ALA A 1 250 ? 55.972 29.084 14.798 1.00 33.97 250 ALA A N 1
ATOM 1985 C CA . ALA A 1 250 ? 56.916 30.115 14.403 1.00 33.97 250 ALA A CA 1
ATOM 1986 C C . ALA A 1 250 ? 58.232 29.418 14.002 1.00 33.97 250 ALA A C 1
ATOM 1988 O O . ALA A 1 250 ? 58.684 28.543 14.743 1.00 33.97 250 ALA A O 1
ATOM 1989 N N . PRO A 1 251 ? 58.835 29.744 12.848 1.00 33.19 251 PRO A N 1
ATOM 1990 C CA . PRO A 1 251 ? 60.095 29.132 12.459 1.00 33.19 251 PRO A CA 1
ATOM 1991 C C . PRO A 1 251 ? 61.205 29.632 13.388 1.00 33.19 251 PRO A C 1
ATOM 1993 O O . PRO 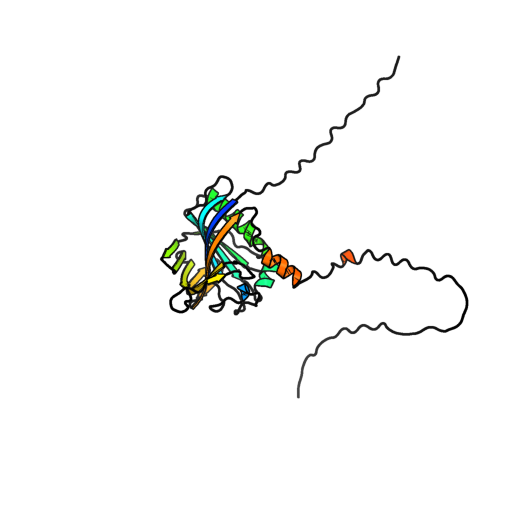A 1 251 ? 61.432 30.838 13.505 1.00 33.19 251 PRO A O 1
ATOM 1996 N N . GLU A 1 252 ? 61.896 28.702 14.048 1.00 34.47 252 GLU A N 1
ATOM 1997 C CA . GLU A 1 252 ? 63.175 28.993 14.686 1.00 34.47 252 GLU A CA 1
ATOM 1998 C C . GLU A 1 252 ? 64.170 29.443 13.611 1.00 34.47 252 GLU A C 1
ATOM 2000 O O . GLU A 1 252 ? 64.362 28.806 12.575 1.00 34.47 252 GLU A O 1
ATOM 2005 N N . SER A 1 253 ? 64.776 30.597 13.858 1.00 35.41 253 SER A N 1
ATOM 2006 C CA . SER A 1 253 ? 65.828 31.181 13.045 1.00 35.41 253 SER A CA 1
ATOM 2007 C C . SER A 1 253 ? 67.088 30.315 13.075 1.00 35.41 253 SER A C 1
ATOM 2009 O O . SER A 1 253 ? 67.667 30.143 14.145 1.00 35.41 253 SER A O 1
ATOM 2011 N N . ASN A 1 254 ? 67.566 29.873 11.910 1.00 32.69 254 ASN A N 1
ATOM 2012 C CA . ASN A 1 254 ? 68.993 29.876 11.581 1.00 32.69 254 ASN A CA 1
ATOM 2013 C C . ASN A 1 254 ? 69.221 29.771 10.059 1.00 32.69 254 ASN A C 1
ATOM 2015 O O . ASN A 1 254 ? 68.656 28.914 9.390 1.00 32.69 254 ASN A O 1
ATOM 2019 N N . SER A 1 255 ? 70.012 30.729 9.561 1.00 36.16 255 SER A N 1
ATOM 2020 C CA . SER A 1 255 ? 70.837 30.762 8.337 1.00 36.16 255 SER A CA 1
ATOM 2021 C C . SER A 1 255 ? 70.647 29.647 7.293 1.00 36.16 255 SER A C 1
ATOM 2023 O O . SER A 1 255 ? 71.008 28.506 7.544 1.00 36.16 255 SER A O 1
ATOM 2025 N N . GLU A 1 256 ? 70.190 29.965 6.076 1.00 34.53 256 GLU A N 1
ATOM 2026 C CA . GLU A 1 256 ? 71.001 30.365 4.906 1.00 34.53 256 GLU A CA 1
ATOM 2027 C C . GLU A 1 256 ? 70.123 30.412 3.628 1.00 34.53 256 GLU A C 1
ATOM 2029 O O . GLU A 1 256 ? 69.405 29.473 3.314 1.00 34.53 256 GLU A O 1
ATOM 2034 N N . GLN A 1 257 ? 70.170 31.550 2.925 1.00 38.19 257 GLN A N 1
ATOM 2035 C CA . GLN A 1 257 ? 69.959 31.764 1.478 1.00 38.19 257 GLN A CA 1
ATOM 2036 C C . GLN A 1 257 ? 68.895 30.943 0.702 1.00 38.19 257 GLN A C 1
ATOM 2038 O O . GLN A 1 257 ? 69.171 29.838 0.252 1.00 38.19 257 GLN A O 1
ATOM 2043 N N . ALA A 1 258 ? 67.760 31.578 0.360 1.00 33.66 258 ALA A N 1
ATOM 2044 C CA . ALA A 1 258 ? 67.244 31.741 -1.021 1.00 33.66 258 ALA A CA 1
ATOM 2045 C C . ALA A 1 258 ? 65.848 32.417 -1.038 1.00 33.66 258 ALA A C 1
ATOM 2047 O O . ALA A 1 258 ? 65.013 32.187 -0.170 1.00 33.66 258 ALA A O 1
ATOM 2048 N N . SER A 1 259 ? 65.617 33.283 -2.028 1.00 36.91 259 SER A N 1
ATOM 2049 C CA . SER A 1 259 ? 64.423 34.124 -2.251 1.00 36.91 259 SER A CA 1
ATOM 2050 C C . SER A 1 259 ? 63.115 33.345 -2.555 1.00 36.91 259 SER A C 1
ATOM 2052 O O . SER A 1 259 ? 63.186 32.183 -2.952 1.00 36.91 259 SER A O 1
ATOM 2054 N N . PRO A 1 260 ? 61.914 33.955 -2.397 1.00 39.28 260 PRO A N 1
ATOM 2055 C CA . PRO A 1 260 ? 60.640 33.227 -2.280 1.00 39.28 260 PRO A CA 1
ATOM 2056 C C . PRO A 1 260 ? 59.949 32.913 -3.627 1.00 39.28 260 PRO A C 1
ATOM 2058 O O . PRO A 1 260 ? 60.220 33.587 -4.624 1.00 39.28 260 PRO A O 1
ATOM 2061 N N . PRO A 1 261 ? 58.989 31.958 -3.665 1.00 37.59 261 PRO A N 1
ATOM 2062 C CA . PRO A 1 261 ? 58.154 31.697 -4.834 1.00 37.59 261 PRO A CA 1
ATOM 2063 C C . PRO A 1 261 ? 56.876 32.554 -4.825 1.00 37.59 261 PRO A C 1
ATOM 2065 O O . PRO A 1 261 ? 56.267 32.789 -3.781 1.00 37.59 261 PRO A O 1
ATOM 2068 N N . ALA A 1 262 ? 56.429 32.973 -6.009 1.00 36.16 262 ALA A N 1
ATOM 2069 C CA . ALA A 1 262 ? 55.125 33.591 -6.219 1.00 36.16 262 ALA A CA 1
ATOM 2070 C C . ALA A 1 262 ? 54.191 32.644 -6.989 1.00 36.16 262 ALA A C 1
ATOM 2072 O O . ALA A 1 262 ? 54.586 32.030 -7.977 1.00 36.16 262 ALA A O 1
ATOM 2073 N N . SER A 1 263 ? 52.921 32.651 -6.578 1.00 35.31 263 SER A N 1
ATOM 2074 C CA . SER A 1 263 ? 51.721 32.223 -7.314 1.00 35.31 263 SER A CA 1
ATOM 2075 C C . SER A 1 263 ? 51.369 30.725 -7.363 1.00 35.31 263 SER A C 1
ATOM 2077 O O . SER A 1 263 ? 51.811 29.976 -8.224 1.00 35.31 263 SER A O 1
ATOM 2079 N N . CYS A 1 264 ? 50.419 30.326 -6.512 1.00 27.19 264 CYS A N 1
ATOM 2080 C CA . CYS A 1 264 ? 49.374 29.367 -6.890 1.00 27.19 264 CYS A CA 1
ATOM 2081 C C . CYS A 1 264 ? 48.131 29.533 -6.002 1.00 27.19 264 CYS A C 1
ATOM 2083 O O . CYS A 1 264 ? 47.807 28.679 -5.192 1.00 27.19 264 CYS A O 1
ATOM 2085 N N . CYS A 1 265 ? 47.422 30.648 -6.183 1.00 29.05 265 CYS A N 1
ATOM 2086 C CA . CYS A 1 265 ? 45.996 30.745 -5.874 1.00 29.05 265 CYS A CA 1
ATOM 2087 C C . CYS A 1 265 ? 45.328 31.475 -7.039 1.00 29.05 265 CYS A C 1
ATOM 2089 O O . CYS A 1 265 ? 45.460 32.691 -7.174 1.00 29.05 265 CYS A O 1
ATOM 2091 N N . ARG A 1 266 ? 44.633 30.735 -7.906 1.00 30.20 266 ARG A N 1
ATOM 2092 C CA . ARG A 1 266 ? 43.527 31.294 -8.685 1.00 30.20 266 ARG A CA 1
ATOM 2093 C C . ARG A 1 266 ? 42.490 30.216 -8.958 1.00 30.20 266 ARG A C 1
ATOM 2095 O O . ARG A 1 266 ? 42.736 29.250 -9.676 1.00 30.20 266 ARG A O 1
ATOM 2102 N N . GLU A 1 267 ? 41.350 30.438 -8.328 1.00 33.47 267 GLU A N 1
ATOM 2103 C CA . GLU A 1 267 ? 40.073 29.767 -8.500 1.00 33.47 267 GLU A CA 1
ATOM 2104 C C . GLU A 1 267 ? 39.668 29.710 -9.978 1.00 33.47 267 GLU A C 1
ATOM 2106 O O . GLU A 1 267 ? 39.889 30.651 -10.747 1.00 33.47 267 GLU A O 1
ATOM 2111 N N . ARG A 1 268 ? 39.022 28.611 -10.371 1.00 29.33 268 ARG A N 1
ATOM 2112 C CA . ARG A 1 268 ? 38.257 28.527 -11.615 1.00 29.33 268 ARG A CA 1
ATOM 2113 C C . ARG A 1 268 ? 36.820 28.139 -11.279 1.00 29.33 268 ARG A C 1
ATOM 2115 O O . ARG A 1 268 ? 36.487 26.963 -11.204 1.00 29.33 268 ARG A O 1
ATOM 2122 N N . HIS A 1 269 ? 35.972 29.150 -11.110 1.00 34.06 269 HIS A N 1
ATOM 2123 C CA . HIS A 1 269 ? 34.547 29.016 -11.389 1.00 34.06 269 HIS A CA 1
ATOM 2124 C C . HIS A 1 269 ? 34.344 28.959 -12.910 1.00 34.06 269 HIS A C 1
ATOM 2126 O O . HIS A 1 269 ? 34.857 29.802 -13.646 1.00 34.06 269 HIS A O 1
ATOM 2132 N N . SER A 1 270 ? 33.591 27.960 -13.376 1.00 35.12 270 SER A N 1
ATOM 2133 C CA . SER A 1 270 ? 32.939 28.001 -14.691 1.00 35.12 270 SER A CA 1
ATOM 2134 C C . SER A 1 270 ? 31.749 28.961 -14.653 1.00 35.12 270 SER A C 1
ATOM 2136 O O . SER A 1 270 ? 31.110 29.107 -13.611 1.00 35.12 270 SER A O 1
ATOM 2138 N N . PRO A 1 271 ? 31.364 29.505 -15.814 1.00 37.75 271 PRO A N 1
ATOM 2139 C CA . PRO A 1 271 ? 29.996 29.245 -16.242 1.00 37.75 271 PRO A CA 1
ATOM 2140 C C . PRO A 1 271 ? 29.901 28.780 -17.697 1.00 37.75 271 PRO A C 1
ATOM 2142 O O . PRO A 1 271 ? 30.619 29.232 -18.589 1.00 37.75 271 PRO A O 1
ATOM 2145 N N . HIS A 1 272 ? 28.962 27.859 -17.905 1.00 33.72 272 HIS A N 1
ATOM 2146 C CA . HIS A 1 272 ? 28.521 27.376 -19.203 1.00 33.72 272 HIS A CA 1
ATOM 2147 C C . HIS A 1 272 ? 27.799 28.460 -20.022 1.00 33.72 272 HIS A C 1
ATOM 2149 O O . HIS A 1 272 ? 27.106 29.328 -19.500 1.00 33.72 272 HIS A O 1
ATOM 2155 N N . HIS A 1 273 ? 27.979 28.307 -21.333 1.00 38.22 273 HIS A N 1
ATOM 2156 C CA . HIS A 1 273 ? 27.385 28.970 -22.490 1.00 38.22 273 HIS A CA 1
ATOM 2157 C C . HIS A 1 273 ? 25.918 29.427 -22.422 1.00 38.22 273 HIS A C 1
ATOM 2159 O O . HIS A 1 273 ? 25.036 28.683 -22.001 1.00 38.22 273 HIS A O 1
ATOM 2165 N N . VAL A 1 274 ? 25.656 30.554 -23.102 1.00 33.00 274 VAL A N 1
ATOM 2166 C CA . VAL A 1 274 ? 24.396 30.832 -23.811 1.00 33.00 274 VAL A CA 1
ATOM 2167 C C . VAL A 1 274 ? 24.692 31.244 -25.265 1.00 33.00 274 VAL A C 1
ATOM 2169 O O . VAL A 1 274 ? 25.416 32.199 -25.518 1.00 33.00 274 VAL A O 1
ATOM 2172 N N . ALA A 1 275 ? 24.156 30.424 -26.174 1.00 34.34 275 ALA A N 1
ATOM 2173 C CA . ALA A 1 275 ? 23.625 30.629 -27.530 1.00 34.34 275 ALA A CA 1
ATOM 2174 C C . ALA A 1 275 ? 23.971 31.886 -28.377 1.00 34.34 275 ALA A C 1
ATOM 2176 O O . ALA A 1 275 ? 23.771 33.011 -27.939 1.00 34.34 275 ALA A O 1
ATOM 2177 N N . GLN A 1 276 ? 24.286 31.677 -29.669 1.00 35.56 276 GLN A N 1
ATOM 2178 C CA . GLN A 1 276 ? 23.401 31.918 -30.840 1.00 35.56 276 GLN A CA 1
ATOM 2179 C C . GLN A 1 276 ? 24.189 32.157 -32.152 1.00 35.56 276 GLN A C 1
ATOM 2181 O O . GLN A 1 276 ? 25.026 33.045 -32.227 1.00 35.56 276 GLN A O 1
ATOM 2186 N N . GLY A 1 277 ? 23.821 31.396 -33.194 1.00 37.41 277 GLY A N 1
ATOM 2187 C CA . GLY A 1 277 ? 23.587 31.859 -34.574 1.00 37.41 277 GLY A CA 1
ATOM 2188 C C . GLY A 1 277 ? 24.741 32.404 -35.428 1.00 37.41 277 GLY A C 1
ATOM 2189 O O . GLY A 1 277 ? 25.073 33.581 -35.337 1.00 37.41 277 GLY A O 1
ATOM 2190 N N . LYS A 1 278 ? 25.184 31.626 -36.420 1.00 35.59 278 LYS A N 1
ATOM 2191 C CA . LYS A 1 278 ? 24.784 31.719 -37.842 1.00 35.59 278 LYS A CA 1
ATOM 2192 C C . LYS A 1 278 ? 25.474 30.628 -38.654 1.00 35.59 278 LYS A C 1
ATOM 2194 O O . LYS A 1 278 ? 26.616 30.277 -38.296 1.00 35.59 278 LYS A O 1
#

Radius of gyration: 28.68 Å; Cα contacts (8 Å, |Δi|>4): 514; chains: 1; bounding box: 87×56×113 Å

Mean predicted aligned error: 12.86 Å

Sequence (278 aa):
VLLLLLIGLGLSTLADQSDVQQTPFDIEGEYTWACSCDVVCPCAFGSPNTTDNCQFPMAYHITRGTYGDLDVSGLNVVWMSLEGPKPLIKTFMEGKAVGAILIDDRASEKQQKALVDLFTRIRSRFYKKIYPPRVVPIQYSAEGDQRLVKIPGLLDLQLDLVRNNGKPVEIINAPYWVRRFYVGRALKHVYTDKALGYSWDLKGQYGDYGSFHWTDQSDLYKGLLDKWKADHPEEPSEVDQGRSTLTCHAPESNSEQASPPASCCRERHSPHHVAQGK

pLDDT: mean 80.86, std 24.44, range [27.19, 98.81]

Nearest PDB structures (foldseek):
  4b31-assembly1_B  TM=2.924E-01  e=1.592E+00  Mycothermus thermophilus
  4b7a-assembly1_D  TM=2.722E-01  e=3.317E+00  Mycothermus thermophilus
  5xzm-assembly1_A  TM=2.953E-01  e=5.209E+00  Mycothermus thermophilus
  5zz1-assembly1_A  TM=2.942E-01  e=5.512E+00  Mycothermus thermophilus
  4b5k-assembly1_D  TM=2.950E-01  e=7.309E+00  Mycothermus thermophilus

Solvent-accessible surface area (backbone atoms only — not comparable to full-atom values): 16224 Å² total; per-residue (Å²): 141,83,85,85,82,84,81,80,82,76,80,75,76,77,75,82,77,74,71,81,77,70,79,48,37,42,40,29,30,40,36,44,35,39,37,55,23,53,53,71,57,38,50,41,73,76,38,61,49,78,38,69,51,43,35,28,54,36,36,35,43,27,65,42,30,32,51,57,90,41,75,48,48,74,41,43,41,34,43,32,37,73,39,22,49,57,45,39,70,59,28,32,77,69,19,64,16,32,31,37,43,40,35,28,58,87,47,51,76,68,47,46,53,49,52,53,50,54,52,42,74,75,48,44,75,28,36,69,42,68,50,80,76,42,76,40,66,65,44,77,49,77,60,89,74,34,41,38,42,36,28,89,86,40,36,42,35,30,34,37,59,41,62,58,97,86,39,71,40,69,48,73,74,39,73,26,95,59,41,50,36,35,40,13,27,16,77,32,32,37,37,41,37,81,91,80,73,49,70,52,76,41,60,63,15,14,19,34,36,34,71,49,76,45,41,76,82,50,72,80,53,45,66,43,50,56,49,48,45,70,79,51,65,78,73,81,59,78,79,71,70,77,69,74,81,78,75,78,75,78,80,81,88,74,91,79,93,82,86,86,88,84,87,91,83,81,88,81,83,83,82,84,86,82,90,82,91,133